Protein AF-A0A922SRG1-F1 (afdb_monomer)

Structure (mmCIF, N/CA/C/O backbone):
data_AF-A0A922SRG1-F1
#
_entry.id   AF-A0A922SRG1-F1
#
loop_
_atom_site.group_PDB
_atom_site.id
_atom_site.type_symbol
_atom_site.label_atom_id
_atom_site.label_alt_id
_atom_site.label_comp_id
_atom_site.label_asym_id
_atom_site.label_entity_id
_atom_site.label_seq_id
_atom_site.pdbx_PDB_ins_code
_atom_site.Cartn_x
_atom_site.Cartn_y
_atom_site.Cartn_z
_atom_site.occupancy
_atom_site.B_iso_or_equiv
_atom_site.auth_seq_id
_atom_site.auth_comp_id
_atom_site.auth_asym_id
_atom_site.auth_atom_id
_atom_site.pdbx_PDB_model_num
ATOM 1 N N . MET A 1 1 ? -6.147 17.499 -43.462 1.00 54.22 1 MET A N 1
ATOM 2 C CA . MET A 1 1 ? -6.251 16.773 -42.182 1.00 54.22 1 MET A CA 1
ATOM 3 C C . MET A 1 1 ? -7.402 15.808 -42.355 1.00 54.22 1 MET A C 1
ATOM 5 O O . MET A 1 1 ? -8.547 16.240 -42.294 1.00 54.22 1 MET A O 1
ATOM 9 N N . ASP A 1 2 ? -7.097 14.580 -42.765 1.00 81.44 2 ASP A N 1
ATOM 10 C CA . ASP A 1 2 ? -8.105 13.594 -43.148 1.00 81.44 2 ASP A CA 1
ATOM 11 C C . ASP A 1 2 ? -8.530 12.806 -41.903 1.00 81.44 2 ASP A C 1
ATOM 13 O O . ASP A 1 2 ? -7.719 12.141 -41.260 1.00 81.44 2 ASP A O 1
ATOM 17 N N . LEU A 1 3 ? -9.793 12.946 -41.511 1.00 80.31 3 LEU A N 1
ATOM 18 C CA . LEU A 1 3 ? -10.317 12.473 -40.225 1.00 80.31 3 LEU A CA 1
ATOM 19 C C . LEU A 1 3 ? -10.223 10.943 -40.102 1.00 80.31 3 LEU A C 1
ATOM 21 O O . LEU A 1 3 ? -10.028 10.409 -39.013 1.00 80.31 3 LEU A O 1
ATOM 25 N N . LEU A 1 4 ? -10.291 10.250 -41.241 1.00 81.94 4 LEU A N 1
ATOM 26 C CA . LEU A 1 4 ? -10.126 8.803 -41.332 1.00 81.94 4 LEU A CA 1
ATOM 27 C C . LEU A 1 4 ? -8.697 8.362 -40.995 1.00 81.94 4 LEU A C 1
ATOM 29 O O . LEU A 1 4 ? -8.527 7.395 -40.260 1.00 81.94 4 LEU A O 1
ATOM 33 N N . THR A 1 5 ? -7.681 9.106 -41.443 1.00 83.06 5 THR A N 1
ATOM 34 C CA . THR A 1 5 ? -6.273 8.774 -41.157 1.00 83.06 5 THR A CA 1
ATOM 35 C C . THR A 1 5 ? -5.918 8.941 -39.678 1.00 83.06 5 THR A C 1
ATOM 37 O O . THR A 1 5 ? -5.173 8.140 -39.119 1.00 83.06 5 THR A O 1
ATOM 40 N N . GLU A 1 6 ? -6.508 9.932 -39.006 1.00 82.81 6 GLU A N 1
ATOM 41 C CA . GLU A 1 6 ? -6.323 10.134 -37.565 1.00 82.81 6 GLU A CA 1
ATOM 42 C C . GLU A 1 6 ? -6.991 9.012 -36.753 1.00 82.81 6 GLU A C 1
ATOM 44 O O . GLU A 1 6 ? -6.390 8.494 -35.809 1.00 82.81 6 GLU A O 1
ATOM 49 N N . LEU A 1 7 ? -8.197 8.583 -37.147 1.00 81.19 7 LEU A N 1
ATOM 50 C CA . LEU A 1 7 ? -8.914 7.475 -36.504 1.00 81.19 7 LEU A CA 1
ATOM 51 C C . LEU A 1 7 ? -8.212 6.128 -36.701 1.00 81.19 7 LEU A C 1
ATOM 53 O O . LEU A 1 7 ? -8.107 5.358 -35.749 1.00 81.19 7 LEU A O 1
ATOM 57 N N . GLU A 1 8 ? -7.688 5.863 -37.896 1.00 83.56 8 GLU A N 1
ATOM 58 C CA . GLU A 1 8 ? -6.900 4.661 -38.178 1.00 83.56 8 GLU A CA 1
ATOM 59 C C . GLU A 1 8 ? -5.602 4.648 -37.354 1.00 83.56 8 GLU A C 1
ATOM 61 O O . GLU A 1 8 ? -5.260 3.632 -36.749 1.00 83.56 8 GLU A O 1
ATOM 66 N N . SER A 1 9 ? -4.946 5.806 -37.196 1.00 77.94 9 SER A N 1
ATOM 67 C CA . SER A 1 9 ? -3.767 5.932 -36.329 1.00 77.94 9 SER A CA 1
ATOM 68 C C . SER A 1 9 ? -4.079 5.678 -34.845 1.00 77.94 9 SER A C 1
ATOM 70 O O . SER A 1 9 ? -3.255 5.114 -34.120 1.00 77.94 9 SER A O 1
ATOM 72 N N . LEU A 1 10 ? -5.271 6.074 -34.379 1.00 75.56 10 LEU A N 1
ATOM 73 C CA . LEU A 1 10 ? -5.744 5.837 -33.013 1.00 75.56 10 LEU A CA 1
ATOM 74 C C . LEU A 1 10 ? -6.116 4.368 -32.791 1.00 75.56 10 LEU A C 1
ATOM 76 O O . LEU A 1 10 ? -5.729 3.798 -31.772 1.00 75.56 10 LEU A O 1
ATOM 80 N N . ALA A 1 11 ? -6.798 3.741 -33.751 1.00 75.56 11 ALA A N 1
ATOM 81 C CA . ALA A 1 11 ? -7.133 2.320 -33.704 1.00 75.56 11 ALA A CA 1
ATOM 82 C C . ALA A 1 11 ? -5.867 1.448 -33.676 1.00 75.56 11 ALA A C 1
ATOM 84 O O . ALA A 1 11 ? -5.749 0.564 -32.831 1.00 75.56 11 ALA A O 1
ATOM 85 N N . GLN A 1 12 ? -4.869 1.771 -34.503 1.00 70.56 12 GLN A N 1
ATOM 86 C CA . GLN A 1 12 ? -3.592 1.056 -34.543 1.00 70.56 12 GLN A CA 1
ATOM 87 C C . GLN A 1 12 ? -2.762 1.249 -33.259 1.00 70.56 12 GLN A C 1
ATOM 89 O O . GLN A 1 12 ? -2.087 0.327 -32.793 1.00 70.56 12 GLN A O 1
ATOM 94 N N . LYS A 1 13 ? -2.835 2.432 -32.630 1.00 63.59 13 LYS A N 1
ATOM 95 C CA . LYS A 1 13 ? -2.271 2.665 -31.287 1.00 63.59 13 LYS A CA 1
ATOM 96 C C . LYS A 1 13 ? -2.997 1.852 -30.212 1.00 63.59 13 LYS A C 1
ATOM 98 O O . LYS A 1 13 ? -2.338 1.307 -29.334 1.00 63.59 13 LYS A O 1
ATOM 103 N N . CYS A 1 14 ? -4.319 1.709 -30.291 1.00 57.06 14 CYS A N 1
ATOM 104 C CA . CYS A 1 14 ? -5.073 0.857 -29.371 1.00 57.06 14 CYS A CA 1
ATOM 105 C C . CYS A 1 14 ? -4.747 -0.636 -29.555 1.00 57.06 14 CYS A C 1
ATOM 107 O O . CYS A 1 14 ? -4.537 -1.338 -28.565 1.00 57.06 14 CYS A O 1
ATOM 109 N N . GLU A 1 15 ? -4.620 -1.118 -30.792 1.00 54.12 15 GLU A N 1
ATOM 110 C CA . GLU A 1 15 ? -4.241 -2.510 -31.071 1.00 54.12 15 GLU A CA 1
ATOM 111 C C . GLU A 1 15 ? -2.803 -2.823 -30.632 1.00 54.12 15 GLU A C 1
ATOM 113 O O . GLU A 1 15 ? -2.542 -3.876 -30.054 1.00 54.12 15 GLU A O 1
ATOM 118 N N . THR A 1 16 ? -1.861 -1.892 -30.783 1.00 50.53 16 THR A N 1
ATOM 119 C CA . THR A 1 16 ? -0.493 -2.084 -30.266 1.00 50.53 16 THR A CA 1
ATOM 120 C C . THR A 1 16 ? -0.427 -2.040 -28.736 1.00 50.53 16 THR A C 1
ATOM 122 O O . THR A 1 16 ? 0.339 -2.798 -28.141 1.00 50.53 16 THR A O 1
ATOM 125 N N . THR A 1 17 ? -1.288 -1.263 -28.068 1.00 50.41 17 THR A N 1
ATOM 126 C CA . THR A 1 17 ? -1.452 -1.356 -26.602 1.00 50.41 17 THR A CA 1
ATOM 127 C C . THR A 1 17 ? -2.154 -2.637 -26.144 1.00 50.41 17 THR A C 1
ATOM 129 O O . THR A 1 17 ? -2.081 -2.979 -24.967 1.00 50.41 17 THR A O 1
ATOM 132 N N . SER A 1 18 ? -2.794 -3.373 -27.061 1.00 44.69 18 SER A N 1
ATOM 133 C CA . SER A 1 18 ? -3.428 -4.669 -26.787 1.00 44.69 18 SER A CA 1
ATOM 134 C C . SER A 1 18 ? -2.475 -5.866 -26.892 1.00 44.69 18 SER A C 1
ATOM 136 O O . SER A 1 18 ? -2.894 -7.007 -26.703 1.00 44.69 18 SER A O 1
ATOM 138 N N . SER A 1 19 ? -1.165 -5.624 -27.044 1.00 47.22 19 SER A N 1
ATOM 139 C CA . SER A 1 19 ? -0.112 -6.585 -26.680 1.00 47.22 19 SER A CA 1
ATOM 140 C C . SER A 1 19 ? -0.014 -6.732 -25.146 1.00 47.22 19 SER A C 1
ATOM 142 O O . SER A 1 19 ? 1.046 -6.573 -24.543 1.00 47.22 19 SER A O 1
ATOM 144 N N . SER A 1 20 ? -1.136 -7.034 -24.494 1.00 52.03 20 SER A N 1
ATOM 145 C CA . SER A 1 20 ? -1.271 -7.292 -23.057 1.00 52.03 20 SER A CA 1
ATOM 146 C C . SER A 1 20 ? -0.789 -8.706 -22.698 1.00 52.03 20 SER A C 1
ATOM 148 O O . SER A 1 20 ? -1.434 -9.421 -21.935 1.00 52.03 20 SER A O 1
ATOM 150 N N . GLY A 1 21 ? 0.329 -9.141 -23.276 1.00 60.22 21 GLY A N 1
ATOM 151 C CA . GLY A 1 21 ? 1.074 -10.284 -22.768 1.00 60.22 21 GLY A CA 1
ATOM 152 C C . GLY A 1 21 ? 2.054 -9.772 -21.726 1.00 60.22 21 GLY A C 1
ATOM 153 O O . GLY A 1 21 ? 2.827 -8.854 -22.006 1.00 60.22 21 GLY A O 1
ATOM 154 N N . VAL A 1 22 ? 2.021 -10.324 -20.516 1.00 72.38 22 VAL A N 1
ATOM 155 C CA . VAL A 1 22 ? 3.115 -10.109 -19.569 1.00 72.38 22 VAL A CA 1
ATOM 156 C C . VAL A 1 22 ? 4.385 -10.647 -20.232 1.00 72.38 22 VAL A C 1
ATOM 158 O O . VAL A 1 22 ? 4.432 -11.811 -20.631 1.00 72.38 22 VAL A O 1
ATOM 161 N N . SER A 1 23 ? 5.390 -9.791 -20.432 1.00 81.12 23 SER A N 1
ATOM 162 C CA . SER A 1 23 ? 6.636 -10.221 -21.067 1.00 81.12 23 SER A CA 1
ATOM 163 C C . SER A 1 23 ? 7.317 -11.256 -20.168 1.00 81.12 23 SER A C 1
ATOM 165 O O . SER A 1 23 ? 7.373 -11.048 -18.955 1.00 81.12 23 SER A O 1
ATOM 167 N N . PRO A 1 24 ? 7.884 -12.348 -20.713 1.00 80.19 24 PRO A N 1
ATOM 168 C CA . PRO A 1 24 ? 8.601 -13.326 -19.896 1.00 80.19 24 PRO A CA 1
ATOM 169 C C . PRO A 1 24 ? 9.780 -12.692 -19.14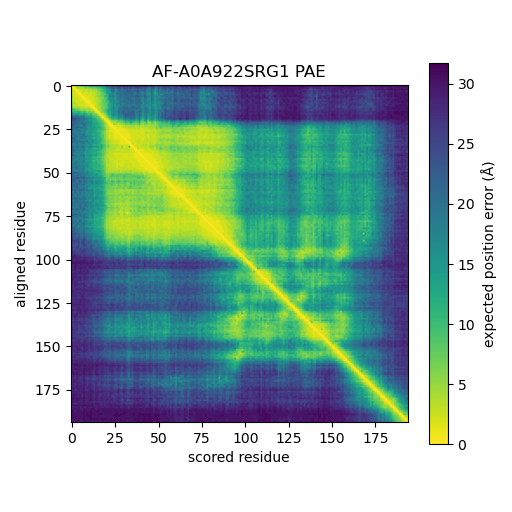4 1.00 80.19 24 PRO A C 1
ATOM 171 O O . PRO A 1 24 ? 10.124 -13.152 -18.059 1.00 80.19 24 PRO A O 1
ATOM 174 N N . LEU A 1 25 ? 10.356 -11.608 -19.680 1.00 83.19 25 LEU A N 1
ATOM 175 C CA . LEU A 1 25 ? 11.385 -10.824 -18.998 1.00 83.19 25 LEU A CA 1
ATOM 176 C C . LEU A 1 25 ? 10.825 -10.136 -17.746 1.00 83.19 25 LEU A C 1
ATOM 178 O O . LEU A 1 25 ? 11.411 -10.279 -16.675 1.00 83.19 25 LEU A O 1
ATOM 182 N N . ASP A 1 26 ? 9.656 -9.493 -17.847 1.00 84.00 26 ASP A N 1
ATOM 183 C CA . ASP A 1 26 ? 8.980 -8.850 -16.711 1.00 84.00 26 ASP A CA 1
ATOM 184 C C . ASP A 1 26 ? 8.686 -9.876 -15.607 1.00 84.00 26 ASP A C 1
ATOM 186 O O . ASP A 1 26 ? 8.933 -9.606 -14.432 1.00 84.00 26 ASP A O 1
ATOM 190 N N . ILE A 1 27 ? 8.227 -11.079 -15.984 1.00 85.88 27 ILE A N 1
ATOM 191 C CA . ILE A 1 27 ? 7.985 -12.183 -15.043 1.00 85.88 27 ILE A CA 1
ATOM 192 C C . ILE A 1 27 ? 9.280 -12.517 -14.305 1.00 85.88 27 ILE A C 1
ATOM 194 O O . ILE A 1 27 ? 9.290 -12.504 -13.077 1.00 85.88 27 ILE A O 1
ATOM 198 N N . THR A 1 28 ? 10.382 -12.758 -15.023 1.00 87.56 28 THR A N 1
ATOM 199 C CA . THR A 1 28 ? 11.660 -13.110 -14.383 1.00 87.56 28 THR A CA 1
ATOM 200 C C . THR A 1 28 ? 12.183 -12.012 -13.460 1.00 87.56 28 THR A C 1
ATOM 202 O O . THR A 1 28 ? 12.630 -12.320 -12.355 1.00 87.56 28 THR A O 1
ATOM 205 N N . SER A 1 29 ? 12.057 -10.741 -13.850 1.00 87.69 29 SER A N 1
ATOM 206 C CA . SER A 1 29 ? 12.432 -9.602 -13.007 1.00 87.69 29 SER A CA 1
ATOM 207 C C . SER A 1 29 ? 11.573 -9.537 -11.742 1.00 87.69 29 SER A C 1
ATOM 209 O O . SER A 1 29 ? 12.078 -9.344 -10.642 1.00 87.69 29 SER A O 1
ATOM 211 N N . TRP A 1 30 ? 10.261 -9.753 -11.844 1.00 90.19 30 TRP A N 1
ATOM 212 C CA . TRP A 1 30 ? 9.379 -9.724 -10.674 1.00 90.19 30 TRP A CA 1
ATOM 213 C C . TRP A 1 30 ? 9.572 -10.933 -9.754 1.00 90.19 30 TRP A C 1
ATOM 215 O O . TRP A 1 30 ? 9.409 -10.806 -8.538 1.00 90.19 30 TRP A O 1
ATOM 225 N N . GLN A 1 31 ? 9.962 -12.087 -10.299 1.00 90.81 31 GLN A N 1
ATOM 226 C CA . GLN A 1 31 ? 10.338 -13.252 -9.501 1.00 90.81 31 GLN A CA 1
ATOM 227 C C . GLN A 1 31 ? 11.565 -12.964 -8.632 1.00 90.81 31 GLN A C 1
ATOM 229 O O . GLN A 1 31 ? 11.534 -13.277 -7.444 1.00 90.81 31 GLN A O 1
ATOM 234 N N . THR A 1 32 ? 12.612 -12.345 -9.192 1.00 88.81 32 THR A N 1
ATOM 235 C CA . THR A 1 32 ? 13.843 -12.029 -8.448 1.00 88.81 32 THR A CA 1
ATOM 236 C C . THR A 1 32 ? 13.659 -10.874 -7.465 1.00 88.81 32 THR A C 1
ATOM 238 O O . THR A 1 32 ? 14.223 -10.911 -6.377 1.00 88.81 32 THR A O 1
ATOM 241 N N . LEU A 1 33 ? 12.854 -9.864 -7.809 1.00 88.38 33 LEU A N 1
ATOM 242 C CA . LEU A 1 33 ? 12.657 -8.673 -6.972 1.00 88.38 33 LEU A CA 1
ATOM 243 C C . LEU A 1 33 ? 11.701 -8.889 -5.791 1.00 88.38 33 LEU A C 1
ATOM 245 O O . LEU A 1 33 ? 11.824 -8.220 -4.762 1.00 88.38 33 LEU A O 1
ATOM 249 N N . PHE A 1 34 ? 10.695 -9.756 -5.944 1.00 88.25 34 PHE A N 1
ATOM 250 C CA . PHE A 1 34 ? 9.611 -9.903 -4.964 1.00 88.25 34 PHE A CA 1
ATOM 251 C C . PHE A 1 34 ? 9.463 -11.311 -4.387 1.00 88.25 34 PHE A C 1
ATOM 253 O O . PHE A 1 34 ? 8.524 -11.525 -3.608 1.00 88.25 34 PHE A O 1
ATOM 260 N N . ASP A 1 35 ? 10.367 -12.226 -4.746 1.00 88.31 35 ASP A N 1
ATOM 261 C CA . ASP A 1 35 ? 10.345 -13.648 -4.385 1.00 88.31 35 ASP A CA 1
ATOM 262 C C . ASP A 1 35 ? 9.028 -14.328 -4.795 1.00 88.31 35 ASP A C 1
ATOM 264 O O . ASP A 1 35 ? 8.396 -15.070 -4.035 1.00 88.31 35 ASP A O 1
ATOM 268 N N . PHE A 1 36 ? 8.556 -14.018 -6.004 1.00 89.06 36 PHE A N 1
ATOM 269 C CA . PHE A 1 36 ? 7.328 -14.584 -6.554 1.00 89.06 36 PHE A CA 1
ATOM 270 C C . PHE A 1 36 ? 7.588 -15.854 -7.365 1.00 89.06 36 PHE A C 1
ATOM 272 O O . PHE A 1 36 ? 8.646 -16.053 -7.957 1.00 89.06 36 PHE A O 1
ATOM 279 N N . ASN A 1 37 ? 6.573 -16.718 -7.429 1.00 91.06 37 ASN A N 1
ATOM 280 C CA . ASN A 1 37 ? 6.529 -17.779 -8.431 1.00 91.06 37 ASN A CA 1
ATOM 281 C C . ASN A 1 37 ? 6.061 -17.198 -9.778 1.00 91.06 37 ASN A C 1
ATOM 283 O O . ASN A 1 37 ? 5.376 -16.179 -9.781 1.00 91.06 37 ASN A O 1
ATOM 287 N N . ALA A 1 38 ? 6.367 -17.847 -10.903 1.00 86.88 38 ALA A N 1
ATOM 288 C CA . ALA A 1 38 ? 6.085 -17.314 -12.242 1.00 86.88 38 ALA A CA 1
ATOM 289 C C . ALA A 1 38 ? 4.598 -16.968 -12.433 1.00 86.88 38 ALA A C 1
ATOM 291 O O . ALA A 1 38 ? 4.265 -15.851 -12.812 1.00 86.88 38 ALA A O 1
ATOM 292 N N . SER A 1 39 ? 3.707 -17.889 -12.049 1.00 87.06 39 SER A N 1
ATOM 293 C CA . SER A 1 39 ? 2.253 -17.677 -12.106 1.00 87.06 39 SER A CA 1
ATOM 294 C C . SER A 1 39 ? 1.781 -16.529 -11.206 1.00 87.06 39 SER A C 1
ATOM 296 O O . SER A 1 39 ? 0.891 -15.782 -11.593 1.00 87.06 39 SER A O 1
ATOM 298 N N . LYS A 1 40 ? 2.400 -16.346 -10.033 1.00 89.00 40 LYS A N 1
ATOM 299 C CA . LYS A 1 40 ? 2.052 -15.254 -9.114 1.00 89.00 40 LYS A CA 1
ATOM 300 C C . LYS A 1 40 ? 2.563 -13.902 -9.613 1.00 89.00 40 LYS A C 1
ATOM 302 O O . LYS A 1 40 ? 1.908 -12.889 -9.414 1.00 89.00 40 LYS A O 1
ATOM 307 N N . ALA A 1 41 ? 3.743 -13.882 -10.230 1.00 88.12 41 ALA A N 1
ATOM 308 C CA . ALA A 1 41 ? 4.292 -12.679 -10.839 1.00 88.12 41 ALA A CA 1
ATOM 309 C C . ALA A 1 41 ? 3.416 -12.220 -12.010 1.00 88.12 41 ALA A C 1
ATOM 311 O O . ALA A 1 41 ? 3.101 -11.041 -12.091 1.00 88.12 41 ALA A O 1
ATOM 312 N N . GLU A 1 42 ? 2.971 -13.145 -12.862 1.00 89.12 42 GLU A N 1
ATOM 313 C CA . GLU A 1 42 ? 2.036 -12.839 -13.946 1.00 89.12 42 GLU A CA 1
ATOM 314 C C . GLU A 1 42 ? 0.724 -12.248 -13.411 1.00 89.12 42 GLU A C 1
ATOM 316 O O . GLU A 1 42 ? 0.348 -11.154 -13.826 1.00 89.12 42 GLU A O 1
ATOM 321 N N . GLU A 1 43 ? 0.091 -12.907 -12.435 1.00 89.56 43 GLU A N 1
ATOM 322 C CA . GLU A 1 43 ? -1.139 -12.429 -11.789 1.00 89.56 43 GLU A CA 1
ATOM 323 C C . GLU A 1 43 ? -0.965 -11.011 -11.221 1.00 89.56 43 GLU A C 1
ATOM 325 O O . GLU A 1 43 ? -1.693 -10.095 -11.599 1.00 89.56 43 GLU A O 1
ATOM 330 N N . GLU A 1 44 ? 0.066 -10.782 -10.404 1.00 89.12 44 GLU A N 1
ATOM 331 C CA . GLU A 1 44 ? 0.320 -9.475 -9.787 1.00 89.12 44 GLU A CA 1
ATOM 332 C C . GLU A 1 44 ? 0.649 -8.382 -10.816 1.00 89.12 44 GLU A C 1
ATOM 334 O O . GLU A 1 44 ? 0.257 -7.229 -10.623 1.00 89.12 44 GLU A O 1
ATOM 339 N N . ILE A 1 45 ? 1.333 -8.712 -11.920 1.00 88.56 45 ILE A N 1
ATOM 340 C CA . ILE A 1 45 ? 1.566 -7.761 -13.017 1.00 88.56 45 ILE A CA 1
ATOM 341 C C . ILE A 1 45 ? 0.240 -7.420 -13.696 1.00 88.56 45 ILE A C 1
ATOM 343 O O . ILE A 1 45 ? -0.047 -6.242 -13.920 1.00 88.56 45 ILE A O 1
ATOM 347 N N . THR A 1 46 ? -0.586 -8.422 -14.007 1.00 88.31 46 THR A N 1
ATOM 348 C CA . THR A 1 46 ? -1.890 -8.182 -14.637 1.00 88.31 46 THR A CA 1
ATOM 349 C C . THR A 1 46 ? -2.803 -7.338 -13.751 1.00 88.31 46 THR A C 1
ATOM 351 O O . THR A 1 46 ? -3.343 -6.333 -14.219 1.00 88.31 46 THR A O 1
ATOM 354 N N . ASP A 1 47 ? -2.871 -7.642 -12.456 1.00 88.06 47 ASP A N 1
ATOM 355 C CA . ASP A 1 47 ? -3.632 -6.882 -11.466 1.00 88.06 47 ASP A CA 1
ATOM 356 C C . ASP A 1 47 ? -3.104 -5.454 -11.314 1.00 88.06 47 ASP A C 1
ATOM 358 O O . ASP A 1 47 ? -3.870 -4.486 -11.252 1.00 88.06 47 ASP A O 1
ATOM 362 N N . HIS A 1 48 ? -1.780 -5.284 -11.287 1.00 85.75 48 HIS A N 1
ATOM 363 C CA . HIS A 1 48 ? -1.156 -3.968 -11.204 1.00 85.75 48 HIS A CA 1
ATOM 364 C C . HIS A 1 48 ? -1.449 -3.110 -12.441 1.00 85.75 48 HIS A C 1
ATOM 366 O O . HIS A 1 48 ? -1.717 -1.907 -12.323 1.00 85.75 48 HIS A O 1
ATOM 372 N N . ARG A 1 49 ? -1.440 -3.718 -13.631 1.00 87.06 49 ARG A N 1
ATOM 373 C CA . ARG A 1 49 ? -1.771 -3.042 -14.890 1.00 87.06 49 ARG A CA 1
ATOM 374 C C . ARG A 1 49 ? -3.257 -2.703 -14.983 1.00 87.06 49 ARG A C 1
ATOM 376 O O . ARG A 1 49 ? -3.572 -1.616 -15.468 1.00 87.06 49 ARG A O 1
ATOM 383 N N . ALA A 1 50 ? -4.131 -3.568 -14.466 1.00 86.19 50 ALA A N 1
ATOM 384 C CA . ALA A 1 50 ? -5.577 -3.355 -14.396 1.00 86.19 50 ALA A CA 1
ATOM 385 C C . ALA A 1 50 ? -5.990 -2.293 -13.357 1.00 86.19 50 ALA A C 1
ATOM 387 O O . ALA A 1 50 ? -7.057 -1.687 -13.470 1.00 86.19 50 ALA A O 1
ATOM 388 N N . ASN A 1 51 ? -5.153 -2.027 -12.350 1.00 83.00 51 ASN A N 1
ATOM 389 C CA . ASN A 1 51 ? -5.462 -1.058 -11.305 1.00 83.00 51 ASN A CA 1
ATOM 390 C C . ASN A 1 51 ? -5.337 0.399 -11.794 1.00 83.00 51 ASN A C 1
ATOM 392 O O . ASN A 1 51 ? -4.242 0.961 -11.894 1.00 83.00 51 ASN A O 1
ATOM 396 N N . LEU A 1 52 ? -6.486 1.043 -12.011 1.00 78.56 52 LEU A N 1
ATOM 397 C CA . LEU A 1 52 ? -6.586 2.453 -12.411 1.00 78.56 52 LEU A CA 1
ATOM 398 C C . LEU A 1 52 ? -6.188 3.439 -11.301 1.00 78.56 52 LEU A C 1
ATOM 400 O O . LEU A 1 52 ? -5.791 4.562 -11.593 1.00 78.56 52 LEU A O 1
ATOM 404 N N . ASN A 1 53 ? -6.241 3.014 -10.036 1.00 78.50 53 ASN A N 1
ATOM 405 C CA . ASN A 1 53 ? -5.884 3.829 -8.871 1.00 78.50 53 ASN A CA 1
ATOM 406 C C . ASN A 1 53 ? -4.422 3.624 -8.437 1.00 78.50 53 ASN A C 1
ATOM 408 O O . ASN A 1 53 ? -4.066 3.879 -7.282 1.00 78.50 53 ASN A O 1
ATOM 412 N N . ARG A 1 54 ? -3.565 3.112 -9.328 1.00 80.31 54 ARG A N 1
ATOM 413 C CA . ARG A 1 54 ? -2.141 2.919 -9.032 1.00 80.31 54 ARG A CA 1
ATOM 414 C C . ARG A 1 54 ? -1.429 4.252 -8.804 1.00 80.31 54 ARG A C 1
ATOM 416 O O . ARG A 1 54 ? -1.794 5.282 -9.367 1.00 80.31 54 ARG A O 1
ATOM 423 N N . ILE A 1 55 ? -0.369 4.213 -7.999 1.00 80.56 55 ILE A N 1
ATOM 424 C CA . ILE A 1 55 ? 0.461 5.390 -7.728 1.00 80.56 55 ILE A CA 1
ATOM 425 C C . ILE A 1 55 ? 1.095 5.858 -9.045 1.00 80.56 55 ILE A C 1
ATOM 427 O O . ILE A 1 55 ? 1.871 5.135 -9.666 1.00 80.56 55 ILE A O 1
ATOM 431 N N . ALA A 1 56 ? 0.773 7.076 -9.476 1.00 81.62 56 ALA A N 1
ATOM 432 C CA . ALA A 1 56 ? 1.384 7.679 -10.651 1.00 81.62 56 ALA A CA 1
ATOM 433 C C . ALA A 1 56 ? 2.676 8.402 -10.250 1.00 81.62 56 ALA A C 1
ATOM 435 O O . ALA A 1 56 ? 2.654 9.363 -9.484 1.00 81.62 56 ALA A O 1
ATOM 436 N N . ILE A 1 57 ? 3.806 7.942 -10.783 1.00 83.81 57 ILE A N 1
ATOM 437 C CA . ILE A 1 57 ? 5.105 8.596 -10.604 1.00 83.81 57 ILE A CA 1
ATOM 438 C C . ILE A 1 57 ? 5.336 9.568 -11.760 1.00 83.81 57 ILE A C 1
ATOM 440 O O . ILE A 1 57 ? 5.270 9.160 -12.924 1.00 83.81 57 ILE A O 1
ATOM 444 N N . SER A 1 58 ? 5.624 10.837 -11.452 1.00 85.81 58 SER A N 1
ATOM 445 C CA . SER A 1 58 ? 6.007 11.832 -12.459 1.00 85.81 58 SER A CA 1
ATOM 446 C C . SER A 1 58 ? 7.339 11.459 -13.122 1.00 85.81 58 SER A C 1
ATOM 448 O O . SER A 1 58 ? 8.176 10.778 -12.529 1.00 85.81 58 SER A O 1
ATOM 450 N N . ALA A 1 59 ? 7.543 11.891 -14.370 1.00 85.25 59 ALA A N 1
ATOM 451 C CA . ALA A 1 59 ? 8.789 11.621 -15.092 1.00 85.25 59 ALA A CA 1
ATOM 452 C C . ALA A 1 59 ? 10.008 12.241 -14.385 1.00 85.25 59 ALA A C 1
ATOM 454 O O . ALA A 1 59 ? 11.054 11.608 -14.300 1.00 85.25 59 ALA A O 1
ATOM 455 N N . GLU A 1 60 ? 9.836 13.438 -13.818 1.00 83.31 60 GLU A N 1
ATOM 456 C CA . GLU A 1 60 ? 10.856 14.121 -13.016 1.00 83.31 60 GLU A CA 1
ATOM 457 C C . GLU A 1 60 ? 11.251 13.298 -11.790 1.00 83.31 60 GLU A C 1
ATOM 459 O O . GLU A 1 60 ? 12.435 13.113 -11.522 1.00 83.31 60 GLU A O 1
ATOM 464 N N . HIS A 1 61 ? 10.267 12.744 -11.075 1.00 83.00 61 HIS A N 1
ATOM 465 C CA . HIS A 1 61 ? 10.553 11.913 -9.917 1.00 83.00 61 HIS A CA 1
ATOM 466 C C . HIS A 1 61 ? 11.260 10.613 -10.323 1.00 83.00 61 HIS A C 1
ATOM 468 O O . HIS A 1 61 ? 12.258 10.252 -9.704 1.00 83.00 61 HIS A O 1
ATOM 474 N N . TRP A 1 62 ? 10.823 9.952 -11.401 1.00 87.81 62 TRP A N 1
ATOM 475 C CA . TRP A 1 62 ? 11.520 8.764 -11.901 1.00 87.81 62 TRP A CA 1
ATOM 476 C C . TRP A 1 62 ? 12.983 9.063 -12.235 1.00 87.81 62 TRP A C 1
ATOM 478 O O . TRP A 1 62 ? 13.851 8.342 -11.764 1.00 87.81 62 TRP A O 1
ATOM 488 N N . ALA A 1 63 ? 13.272 10.164 -12.933 1.00 86.94 63 ALA A N 1
ATOM 489 C CA . ALA A 1 63 ? 14.642 10.545 -13.283 1.00 86.94 63 ALA A CA 1
ATOM 490 C C . ALA A 1 63 ? 15.562 10.698 -12.056 1.00 86.94 63 ALA A C 1
ATOM 492 O O . ALA A 1 63 ? 16.748 10.392 -12.140 1.00 86.94 63 ALA A O 1
ATOM 493 N N . THR A 1 64 ? 15.024 11.130 -10.907 1.00 85.81 64 THR A N 1
ATOM 494 C CA . THR A 1 64 ? 15.813 11.254 -9.667 1.00 85.81 64 THR A CA 1
ATOM 495 C C . THR A 1 64 ? 16.171 9.915 -9.030 1.00 85.81 64 THR A C 1
ATOM 497 O O . THR A 1 64 ? 17.261 9.785 -8.484 1.00 85.81 64 THR A O 1
ATOM 500 N N . VAL A 1 65 ? 15.281 8.921 -9.100 1.00 85.00 65 VAL A N 1
ATOM 501 C CA . VAL A 1 65 ? 15.481 7.611 -8.455 1.00 85.00 65 VAL A CA 1
ATOM 502 C C . VAL A 1 65 ? 15.974 6.539 -9.425 1.00 85.00 65 VAL A C 1
AT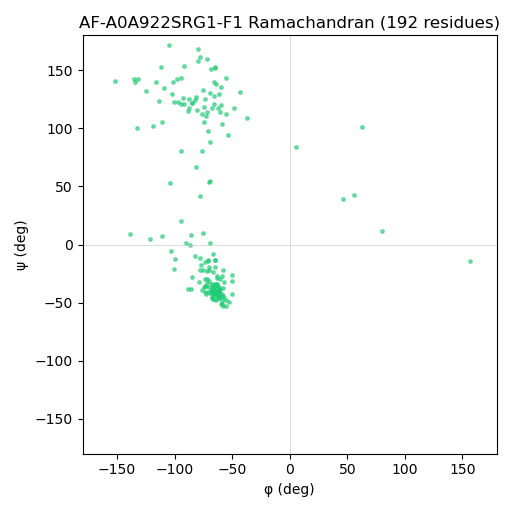OM 504 O O . VAL A 1 65 ? 16.418 5.486 -8.985 1.00 85.00 65 VAL A O 1
ATOM 507 N N . GLN A 1 66 ? 15.929 6.800 -10.734 1.00 86.25 66 GLN A N 1
ATOM 508 C CA . GLN A 1 66 ? 16.204 5.826 -11.790 1.00 86.25 66 GLN A CA 1
ATOM 509 C C . GLN A 1 66 ? 17.553 5.132 -11.601 1.00 86.25 66 GLN A C 1
ATOM 511 O O . GLN A 1 66 ? 17.598 3.912 -11.602 1.00 86.25 66 GLN A O 1
ATOM 516 N N . ILE A 1 67 ? 18.631 5.886 -11.375 1.00 85.38 67 ILE A N 1
ATOM 517 C CA . ILE A 1 67 ? 19.986 5.323 -11.265 1.00 85.38 67 ILE A CA 1
ATOM 518 C C . ILE A 1 67 ? 20.087 4.348 -10.081 1.00 85.38 67 ILE A C 1
ATOM 520 O O . ILE A 1 67 ? 20.649 3.263 -10.209 1.00 85.38 67 ILE A O 1
ATOM 524 N N . GLU A 1 68 ? 19.527 4.722 -8.930 1.00 84.62 68 GLU A N 1
ATOM 525 C CA . GLU A 1 68 ? 19.559 3.895 -7.721 1.00 84.62 68 GLU A CA 1
ATOM 526 C C . GLU A 1 68 ? 18.660 2.663 -7.856 1.00 84.62 68 GLU A C 1
ATOM 528 O O . GLU A 1 68 ? 19.030 1.568 -7.440 1.00 84.62 68 GLU A O 1
ATOM 533 N N . GLN A 1 69 ? 17.478 2.833 -8.450 1.00 85.88 69 GLN A N 1
ATOM 534 C CA . GLN A 1 69 ? 16.499 1.761 -8.593 1.00 85.88 69 GLN A CA 1
ATOM 535 C C . GLN A 1 69 ? 16.892 0.772 -9.700 1.00 85.88 69 GLN A C 1
ATOM 537 O O . GLN A 1 69 ? 16.793 -0.433 -9.486 1.00 85.88 69 GLN A O 1
ATOM 542 N N . GLU A 1 70 ? 17.439 1.228 -10.827 1.00 86.06 70 GLU A N 1
ATOM 543 C CA . GLU A 1 70 ? 17.964 0.348 -11.882 1.00 86.06 70 GLU A CA 1
ATOM 544 C C . GLU A 1 70 ? 19.172 -0.462 -11.398 1.00 86.06 70 GLU A C 1
ATOM 546 O O . GLU A 1 70 ? 19.301 -1.635 -11.744 1.00 86.06 70 GLU A O 1
ATOM 551 N N . ALA A 1 71 ? 20.017 0.104 -10.525 1.00 83.75 71 ALA A N 1
ATOM 552 C CA . ALA A 1 71 ? 21.095 -0.647 -9.878 1.00 83.75 71 ALA A CA 1
ATOM 553 C C . ALA A 1 71 ? 20.573 -1.786 -8.978 1.00 83.75 71 ALA A C 1
ATOM 555 O O . ALA A 1 71 ? 21.254 -2.795 -8.797 1.00 83.75 71 ALA A O 1
ATOM 556 N N . LEU A 1 72 ? 19.356 -1.644 -8.444 1.00 82.81 72 LEU A N 1
ATOM 557 C CA . LEU A 1 72 ? 18.637 -2.682 -7.701 1.00 82.81 72 LEU A CA 1
ATOM 558 C C . LEU A 1 72 ? 17.826 -3.620 -8.617 1.00 82.81 72 LEU A C 1
ATOM 560 O O . LEU A 1 72 ? 17.184 -4.543 -8.121 1.00 82.81 72 LEU A O 1
ATOM 564 N N . GLY A 1 73 ? 17.852 -3.402 -9.936 1.00 85.00 73 GLY A N 1
ATOM 565 C CA . GLY A 1 73 ? 17.096 -4.169 -10.927 1.00 85.00 73 GLY A CA 1
ATOM 566 C C . GLY A 1 73 ? 15.629 -3.754 -11.061 1.00 85.00 73 GLY A C 1
ATOM 567 O O . GLY A 1 73 ? 14.851 -4.479 -11.673 1.00 85.00 73 GLY A O 1
ATOM 568 N N . HIS A 1 74 ? 15.230 -2.618 -10.482 1.00 85.81 74 HIS A N 1
ATOM 569 C CA . HIS A 1 74 ? 13.861 -2.124 -10.551 1.00 85.81 74 HIS A CA 1
ATOM 570 C C . HIS A 1 74 ? 13.597 -1.323 -11.830 1.00 85.81 74 HIS A C 1
ATOM 572 O O . HIS A 1 74 ? 14.156 -0.248 -12.035 1.00 85.81 74 HIS A O 1
ATOM 578 N N . ASP A 1 75 ? 12.615 -1.772 -12.609 1.00 86.81 75 ASP A N 1
ATOM 579 C CA . ASP A 1 75 ? 11.967 -0.955 -13.636 1.00 86.81 75 ASP A CA 1
ATOM 580 C C . ASP A 1 75 ? 10.955 0.016 -13.021 1.00 86.81 75 ASP A C 1
ATOM 582 O O . ASP A 1 75 ? 10.430 -0.224 -11.925 1.00 86.81 75 ASP A O 1
ATOM 586 N N . ARG A 1 76 ? 10.575 1.058 -13.773 1.00 84.94 76 ARG A N 1
ATOM 587 C CA . ARG A 1 76 ? 9.564 2.043 -13.348 1.00 84.94 76 ARG A CA 1
ATOM 588 C C . ARG A 1 76 ? 8.276 1.386 -12.854 1.00 84.94 76 ARG A C 1
ATOM 590 O O . ARG A 1 76 ? 7.722 1.811 -11.843 1.00 84.94 76 ARG A O 1
ATOM 597 N N . GLU A 1 77 ? 7.798 0.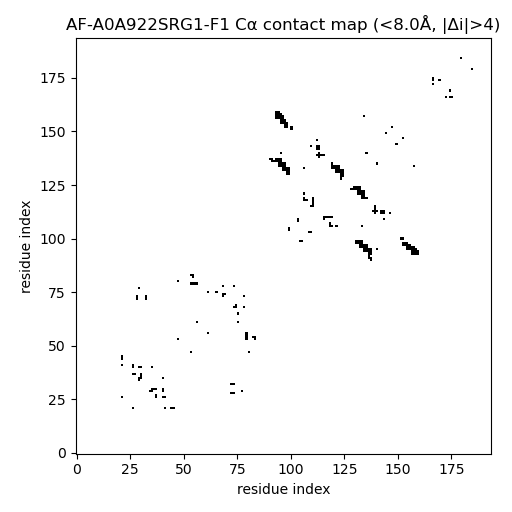352 -13.545 1.00 86.38 77 GLU A N 1
ATOM 598 C CA . GLU A 1 77 ? 6.582 -0.369 -13.157 1.00 86.38 77 GLU A CA 1
ATOM 599 C C . GLU A 1 77 ? 6.769 -1.147 -11.845 1.00 86.38 77 GLU A C 1
ATOM 601 O O . GLU A 1 77 ? 5.939 -1.043 -10.940 1.00 86.38 77 GLU A O 1
ATOM 606 N N . SER A 1 78 ? 7.887 -1.865 -11.707 1.00 87.38 78 SER A N 1
ATOM 607 C CA . SER A 1 78 ? 8.203 -2.631 -10.496 1.00 87.38 78 SER A CA 1
ATOM 608 C C . SER A 1 78 ? 8.383 -1.721 -9.272 1.00 87.38 78 SER A C 1
ATOM 610 O O . SER A 1 78 ? 7.948 -2.061 -8.171 1.00 87.38 78 SER A O 1
ATOM 612 N N . TYR A 1 79 ? 8.945 -0.525 -9.465 1.00 87.50 79 TYR A N 1
ATOM 613 C CA . TYR A 1 79 ? 9.115 0.471 -8.414 1.00 87.50 79 TYR A CA 1
ATOM 614 C C . TYR A 1 79 ? 7.762 1.026 -7.941 1.00 87.50 79 TYR A C 1
ATOM 616 O O . TYR A 1 79 ? 7.485 1.067 -6.739 1.00 87.50 79 TYR A O 1
ATOM 624 N N . VAL A 1 80 ? 6.858 1.361 -8.871 1.00 88.69 80 VAL A N 1
ATOM 625 C CA . VAL A 1 80 ? 5.472 1.756 -8.544 1.00 88.69 80 VAL A CA 1
ATOM 626 C C . VAL A 1 80 ? 4.751 0.651 -7.769 1.00 88.69 80 VAL A C 1
ATOM 628 O O . VAL A 1 80 ? 4.077 0.923 -6.765 1.00 88.69 80 VAL A O 1
ATOM 631 N N . TYR A 1 81 ? 4.906 -0.600 -8.204 1.00 87.50 81 TYR A N 1
ATOM 632 C CA . TYR A 1 81 ? 4.315 -1.747 -7.526 1.00 87.50 81 TYR A CA 1
ATOM 633 C C . TYR A 1 81 ? 4.869 -1.900 -6.102 1.00 87.50 81 TYR A C 1
ATOM 635 O O . TYR A 1 81 ? 4.104 -2.052 -5.144 1.00 87.50 81 TYR A O 1
ATOM 643 N N . GLN A 1 82 ? 6.186 -1.766 -5.922 1.00 87.38 82 GLN A N 1
ATOM 644 C CA . GLN A 1 82 ? 6.833 -1.818 -4.613 1.00 87.38 82 GLN A CA 1
ATOM 645 C C . GLN A 1 82 ? 6.302 -0.726 -3.672 1.00 87.38 82 GLN A C 1
ATOM 647 O O . GLN A 1 82 ? 5.979 -1.021 -2.516 1.00 87.38 82 GLN A O 1
ATOM 652 N N . LEU A 1 83 ? 6.150 0.513 -4.152 1.00 85.31 83 LEU A N 1
ATOM 653 C CA . LEU A 1 83 ? 5.557 1.608 -3.377 1.00 85.31 83 LEU A CA 1
ATOM 654 C C . LEU A 1 83 ? 4.107 1.307 -2.989 1.00 85.31 83 LEU A C 1
ATOM 656 O O . LEU A 1 83 ? 3.728 1.474 -1.828 1.00 85.31 83 LEU A O 1
ATOM 660 N N . SER A 1 84 ? 3.313 0.793 -3.927 1.00 84.50 84 SER A N 1
ATOM 661 C CA . SER A 1 84 ? 1.916 0.418 -3.688 1.00 84.50 84 SER A CA 1
ATOM 662 C C . SER A 1 84 ? 1.809 -0.692 -2.636 1.00 84.50 84 SER A C 1
ATOM 664 O O . SER A 1 84 ? 1.008 -0.612 -1.702 1.00 84.50 84 SER A O 1
ATOM 666 N N . ARG A 1 85 ? 2.680 -1.702 -2.715 1.00 83.19 85 ARG A N 1
ATOM 667 C CA . ARG A 1 85 ? 2.763 -2.803 -1.747 1.00 83.19 85 ARG A CA 1
ATOM 668 C C . ARG A 1 85 ? 3.201 -2.312 -0.364 1.00 83.19 85 ARG A C 1
ATOM 670 O O . ARG A 1 85 ? 2.631 -2.737 0.642 1.00 83.19 85 ARG A O 1
ATOM 677 N N . ARG A 1 86 ? 4.166 -1.387 -0.287 1.00 79.62 86 ARG A N 1
ATOM 678 C CA . ARG A 1 86 ? 4.576 -0.737 0.974 1.00 79.62 86 ARG A CA 1
ATOM 679 C C . ARG A 1 86 ? 3.436 0.093 1.573 1.00 79.62 86 ARG A C 1
ATOM 681 O O . ARG A 1 86 ? 3.182 -0.009 2.773 1.00 79.62 86 ARG A O 1
ATOM 688 N N . ALA A 1 87 ? 2.703 0.846 0.752 1.00 76.06 87 ALA A N 1
ATOM 689 C CA . ALA A 1 87 ? 1.546 1.622 1.188 1.00 76.06 87 ALA A CA 1
ATOM 690 C C . ALA A 1 87 ? 0.437 0.723 1.764 1.00 76.06 87 ALA A C 1
ATOM 692 O O . ALA A 1 87 ? -0.046 0.994 2.865 1.00 76.06 87 ALA A O 1
ATOM 693 N N . LYS A 1 88 ? 0.107 -0.389 1.088 1.00 74.62 88 LYS A N 1
ATOM 694 C CA . LYS A 1 88 ? -0.836 -1.406 1.590 1.00 74.62 88 LYS A CA 1
ATOM 695 C C . LYS A 1 88 ? -0.379 -1.993 2.931 1.00 74.62 88 LYS A C 1
ATOM 697 O O . LYS A 1 88 ? -1.144 -1.996 3.890 1.00 74.62 88 LYS A O 1
ATOM 702 N N . LYS A 1 89 ? 0.891 -2.407 3.049 1.00 71.94 89 LYS A N 1
ATOM 703 C CA . LYS A 1 89 ? 1.455 -2.911 4.320 1.00 71.94 89 LYS A CA 1
ATOM 704 C C . LYS A 1 89 ? 1.359 -1.882 5.450 1.00 71.94 89 LYS A C 1
ATOM 706 O O . LYS A 1 89 ? 1.103 -2.256 6.590 1.00 71.94 89 LYS A O 1
ATOM 711 N N . ARG A 1 90 ? 1.542 -0.592 5.154 1.00 66.50 90 ARG A N 1
ATOM 712 C CA . ARG A 1 90 ? 1.396 0.481 6.146 1.00 66.50 90 ARG A CA 1
ATOM 713 C C . ARG A 1 90 ? -0.049 0.641 6.609 1.00 66.50 90 ARG A C 1
ATOM 715 O O . ARG A 1 90 ? -0.259 0.863 7.793 1.00 66.50 90 ARG A O 1
ATOM 722 N N . LEU A 1 91 ? -1.025 0.523 5.708 1.00 64.81 91 LEU A N 1
ATOM 723 C CA . LEU A 1 91 ? -2.442 0.555 6.083 1.00 64.81 91 LEU A CA 1
ATOM 724 C C . LEU A 1 91 ? -2.799 -0.598 7.024 1.00 64.81 91 LEU A C 1
ATOM 726 O O . LEU A 1 91 ? -3.464 -0.360 8.023 1.00 64.81 91 LEU A O 1
ATOM 730 N N . LEU A 1 92 ? -2.273 -1.799 6.769 1.00 63.81 92 LEU A N 1
ATOM 731 C CA . LEU A 1 92 ? -2.479 -2.965 7.636 1.00 63.81 92 LEU A CA 1
ATOM 732 C C . LEU A 1 92 ? -1.821 -2.830 9.019 1.00 63.81 92 LEU A C 1
ATOM 734 O O . LEU A 1 92 ? -2.247 -3.481 9.961 1.00 63.81 92 LEU A O 1
ATOM 738 N N . ARG A 1 93 ? -0.787 -1.990 9.164 1.00 64.25 93 ARG A N 1
ATOM 739 C CA . ARG A 1 93 ? -0.159 -1.701 10.466 1.00 64.25 93 ARG A CA 1
ATOM 740 C C . ARG A 1 93 ? -0.901 -0.639 11.278 1.00 64.25 93 ARG A C 1
ATOM 742 O O . ARG A 1 93 ? -0.547 -0.426 12.436 1.00 64.25 93 ARG A O 1
ATOM 749 N N . LYS A 1 94 ? -1.876 0.060 10.689 1.00 66.62 94 LYS A N 1
ATOM 750 C CA . LYS A 1 94 ? -2.665 1.052 11.423 1.00 66.62 94 LYS A CA 1
ATOM 751 C C . LYS A 1 94 ? -3.649 0.331 12.330 1.00 66.62 94 LYS A C 1
ATOM 753 O O . LYS A 1 94 ? -4.530 -0.378 11.851 1.00 66.62 94 LYS A O 1
ATOM 758 N N . ARG A 1 95 ? -3.492 0.558 13.628 1.00 71.00 95 ARG A N 1
ATOM 759 C CA . ARG A 1 95 ? -4.415 0.102 14.660 1.00 71.00 95 ARG A CA 1
ATOM 760 C C . ARG A 1 95 ? -5.408 1.211 14.966 1.00 71.00 95 ARG A C 1
ATOM 762 O O . ARG A 1 95 ? -5.071 2.394 14.947 1.00 71.00 95 ARG A O 1
ATOM 769 N N . TRP A 1 96 ? -6.644 0.829 15.228 1.00 70.62 96 TRP A N 1
ATOM 770 C CA . TRP A 1 96 ? -7.710 1.743 15.606 1.00 70.62 96 TRP A CA 1
ATOM 771 C C . TRP A 1 96 ? -8.164 1.405 17.017 1.00 70.62 96 TRP A C 1
ATOM 773 O O . TRP A 1 96 ? -8.267 0.238 17.372 1.00 70.62 96 TRP A O 1
ATOM 783 N N . LEU A 1 97 ? -8.430 2.422 17.824 1.00 70.50 97 LEU A N 1
ATOM 784 C CA . LEU A 1 97 ? -9.074 2.267 19.116 1.00 70.50 97 LEU A CA 1
ATOM 785 C C . LEU A 1 97 ? -10.559 2.544 18.965 1.00 70.50 97 LEU A C 1
ATOM 787 O O . LEU A 1 97 ? -10.971 3.619 18.531 1.00 70.50 97 LEU A O 1
ATOM 791 N N . LEU A 1 98 ? -11.353 1.557 19.342 1.00 72.06 98 LEU A N 1
ATOM 792 C CA . LEU A 1 98 ? -12.797 1.636 19.415 1.00 72.06 98 LEU A CA 1
ATOM 793 C C . LEU A 1 98 ? -13.201 1.860 20.870 1.00 72.06 98 LEU A C 1
ATOM 795 O O . LEU A 1 98 ? -12.860 1.051 21.733 1.00 72.06 98 LEU A O 1
ATOM 799 N N . ARG A 1 99 ? -13.940 2.936 21.153 1.00 69.88 99 ARG A N 1
ATOM 800 C CA . ARG A 1 99 ? -14.541 3.143 22.478 1.00 69.88 99 ARG A CA 1
ATOM 801 C C . ARG A 1 99 ? -15.723 2.189 22.665 1.00 69.88 99 ARG A C 1
ATOM 803 O O . ARG A 1 99 ? -16.661 2.218 21.874 1.00 69.88 99 ARG A O 1
ATOM 810 N N . LEU A 1 100 ? -15.710 1.393 23.733 1.00 68.00 100 LEU A N 1
ATOM 811 C CA . LEU A 1 100 ? -16.847 0.560 24.119 1.00 68.00 100 LEU A CA 1
ATOM 812 C C . LEU A 1 100 ? -17.960 1.449 24.687 1.00 68.00 100 LEU A C 1
ATOM 814 O O . LEU A 1 100 ? -17.814 2.047 25.754 1.00 68.00 100 LEU A O 1
ATOM 818 N N . SER A 1 101 ? -19.062 1.559 23.947 1.00 62.44 101 SER A N 1
ATOM 819 C CA . SER A 1 101 ? -20.314 2.191 24.371 1.00 62.44 101 SER A CA 1
ATOM 820 C C . SER A 1 101 ? -21.368 1.120 24.692 1.00 62.44 101 SER A C 1
ATOM 822 O O . SER A 1 101 ? -21.140 -0.069 24.478 1.00 62.44 101 SER A O 1
ATOM 824 N N . HIS A 1 102 ? -22.512 1.525 25.253 1.00 57.66 102 HIS A N 1
ATOM 825 C CA . HIS A 1 102 ? -23.546 0.647 25.830 1.00 57.66 102 HIS A CA 1
ATOM 826 C C . HIS A 1 102 ? -24.000 -0.518 24.915 1.00 57.66 102 HIS A C 1
ATOM 828 O O . HIS A 1 102 ? -24.408 -1.568 25.405 1.00 57.66 102 HIS A O 1
ATOM 834 N N . GLU A 1 103 ? -23.892 -0.372 23.593 1.00 57.94 103 GLU A N 1
ATOM 835 C CA . GLU A 1 103 ? -24.258 -1.402 22.607 1.00 57.94 103 GLU A CA 1
ATOM 836 C C . GLU A 1 103 ? -23.128 -2.424 22.344 1.00 57.94 103 GLU A C 1
ATOM 838 O O . GLU A 1 103 ? -23.387 -3.605 22.102 1.00 57.94 103 GLU A O 1
ATOM 843 N N . LEU A 1 104 ? -21.870 -2.011 22.519 1.00 58.91 104 LEU A N 1
ATOM 844 C CA . LEU A 1 104 ? -20.644 -2.807 22.380 1.00 58.91 104 LEU A CA 1
ATOM 845 C C . LEU A 1 104 ? -20.075 -3.157 23.766 1.00 58.91 104 LEU A C 1
ATOM 847 O O . LEU A 1 104 ? -18.916 -2.907 24.078 1.00 58.91 104 LEU A O 1
ATOM 851 N N . ALA A 1 105 ? -20.911 -3.729 24.634 1.00 55.59 105 ALA A N 1
ATOM 852 C CA . ALA A 1 105 ? -20.596 -3.916 26.054 1.00 55.59 105 ALA A CA 1
ATOM 853 C C . ALA A 1 105 ? -19.417 -4.874 26.354 1.00 55.59 105 ALA A C 1
ATOM 855 O O . ALA A 1 105 ? -18.948 -4.937 27.494 1.00 55.59 105 ALA A O 1
ATOM 856 N N . THR A 1 106 ? -18.941 -5.666 25.386 1.00 62.59 106 THR A N 1
ATOM 857 C CA . THR A 1 106 ? -17.933 -6.713 25.630 1.00 62.59 106 THR A CA 1
ATOM 858 C C . THR A 1 106 ? -17.080 -6.968 24.388 1.00 62.59 106 THR A C 1
ATOM 860 O O . THR A 1 106 ? -17.600 -7.007 23.274 1.00 62.59 106 THR A O 1
ATOM 863 N N . ALA A 1 107 ? -15.776 -7.189 24.584 1.00 62.31 107 ALA A N 1
ATOM 864 C CA . ALA A 1 107 ? -14.818 -7.502 23.517 1.00 62.31 107 ALA A CA 1
ATOM 865 C C . ALA A 1 107 ? -15.185 -8.766 22.709 1.00 62.31 107 ALA A C 1
ATOM 867 O O . ALA A 1 107 ? -14.788 -8.892 21.556 1.00 62.31 107 ALA A O 1
ATOM 868 N N . GLU A 1 108 ? -15.992 -9.661 23.282 1.00 67.06 108 GLU A N 1
ATOM 869 C CA . GLU A 1 108 ? -16.507 -10.876 22.635 1.00 67.06 108 GLU A CA 1
ATOM 870 C C . GLU A 1 108 ? -17.496 -10.565 21.503 1.00 67.06 108 GLU A C 1
ATOM 872 O O . GLU A 1 108 ? -17.412 -11.159 20.434 1.00 67.06 108 GLU A O 1
ATOM 877 N N . LYS A 1 109 ? -18.366 -9.557 21.665 1.00 67.38 109 LYS A N 1
ATOM 878 C CA . LYS A 1 109 ? -19.267 -9.124 20.581 1.00 67.38 109 LYS A CA 1
ATOM 879 C C . LYS A 1 109 ? -18.492 -8.524 19.413 1.00 67.38 109 LYS A C 1
ATOM 881 O O . LYS A 1 109 ? -18.843 -8.731 18.259 1.00 67.38 109 LYS A O 1
ATOM 886 N N . ILE A 1 110 ? -17.410 -7.807 19.712 1.00 66.44 110 ILE A N 1
ATOM 887 C CA . ILE A 1 110 ? -16.503 -7.286 18.683 1.00 66.44 110 ILE A CA 1
ATOM 888 C C . ILE A 1 110 ? -15.790 -8.437 17.980 1.00 66.4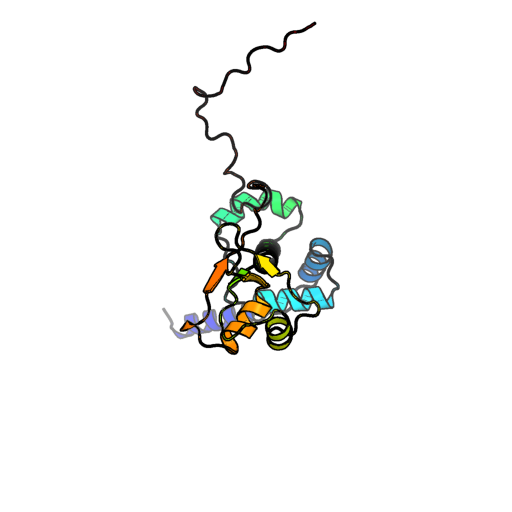4 110 ILE A C 1
ATOM 890 O O . ILE A 1 110 ? -15.624 -8.386 16.768 1.00 66.44 110 ILE A O 1
ATOM 894 N N . GLN A 1 111 ? -15.414 -9.490 18.708 1.00 69.94 111 GLN A N 1
ATOM 895 C CA . GLN A 1 111 ? -14.819 -10.682 18.116 1.00 69.94 111 GLN A CA 1
ATOM 896 C C . GLN A 1 111 ? -15.780 -11.389 17.149 1.00 69.94 111 GLN A C 1
ATOM 898 O O . GLN A 1 111 ? -15.357 -11.761 16.055 1.00 69.94 111 GLN A O 1
ATOM 903 N N . GLU A 1 112 ? -17.052 -11.541 17.526 1.00 66.19 112 GLU A N 1
ATOM 904 C CA . GLU A 1 112 ? -18.082 -12.14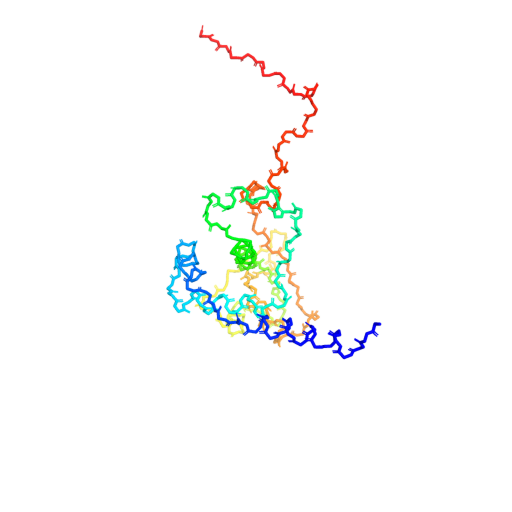0 16.668 1.00 66.19 112 GLU A CA 1
ATOM 905 C C . GLU A 1 112 ? -18.342 -11.301 15.411 1.00 66.19 112 GLU A C 1
ATOM 907 O O . GLU A 1 112 ? -18.331 -11.844 14.309 1.00 66.19 112 GLU A O 1
ATOM 912 N N . ILE A 1 113 ? -18.511 -9.983 15.562 1.00 66.31 113 ILE A N 1
ATOM 913 C CA . ILE A 1 113 ? -18.809 -9.065 14.448 1.00 66.31 113 ILE A CA 1
ATOM 914 C C . ILE A 1 113 ? -17.617 -8.940 13.494 1.00 66.31 113 ILE A C 1
ATOM 916 O O . ILE A 1 113 ? -17.785 -8.903 12.278 1.00 66.31 113 ILE A O 1
ATOM 920 N N . ALA A 1 114 ? -16.401 -8.877 14.032 1.00 64.12 114 ALA A N 1
ATOM 921 C CA . ALA A 1 114 ? -15.191 -8.701 13.239 1.00 64.12 114 ALA A CA 1
ATOM 922 C C . ALA A 1 114 ? -14.551 -10.021 12.780 1.00 64.12 114 ALA A C 1
ATOM 924 O O . ALA A 1 114 ? -13.483 -9.986 12.167 1.00 64.12 114 ALA A O 1
ATOM 925 N N . HIS A 1 115 ? -15.155 -11.172 13.105 1.00 64.50 115 HIS A N 1
ATOM 926 C CA . HIS A 1 115 ? -14.599 -12.507 12.855 1.00 64.50 115 HIS A CA 1
ATOM 927 C C . HIS A 1 115 ? -13.118 -12.636 13.268 1.00 64.50 115 HIS A C 1
ATOM 929 O O . HIS A 1 115 ? -12.307 -13.257 12.577 1.00 64.50 115 HIS A O 1
ATOM 935 N N . LEU A 1 116 ? -12.743 -12.021 14.395 1.00 63.38 116 LEU A N 1
ATOM 936 C CA . LEU A 1 116 ? -11.355 -12.009 14.856 1.00 63.38 116 LEU A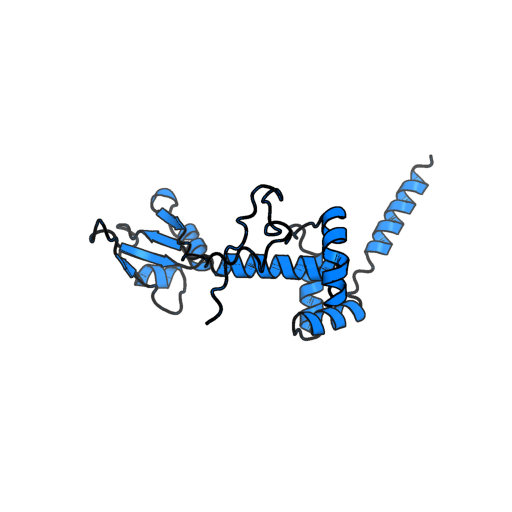 CA 1
ATOM 937 C C . LEU A 1 116 ? -10.980 -13.384 15.449 1.00 63.38 116 LEU A C 1
ATOM 939 O O . LEU A 1 116 ? -11.711 -13.917 16.290 1.00 63.38 116 LEU A O 1
ATOM 943 N N . PRO A 1 117 ? -9.819 -13.961 15.081 1.00 59.56 117 PRO A N 1
ATOM 944 C CA . PRO A 1 117 ? -9.380 -15.265 15.586 1.00 59.56 117 PRO A CA 1
ATOM 945 C C . PRO A 1 117 ? -8.990 -15.235 17.073 1.00 59.56 117 PRO A C 1
ATOM 947 O O . PRO A 1 117 ? -8.962 -16.272 17.729 1.00 59.56 117 PRO A O 1
ATOM 950 N N . THR A 1 118 ? -8.702 -14.051 17.616 1.00 62.47 118 THR A N 1
ATOM 951 C CA . THR A 1 118 ? -8.360 -13.831 19.025 1.00 62.47 118 THR A CA 1
ATOM 952 C C . THR A 1 118 ? -9.106 -12.613 19.563 1.00 62.47 118 THR A C 1
ATOM 954 O O . THR A 1 118 ? -9.205 -11.620 18.837 1.00 62.47 118 THR A O 1
ATOM 957 N N . PRO A 1 119 ? -9.579 -12.639 20.823 1.00 57.56 119 PRO A N 1
ATOM 958 C CA . PRO A 1 119 ? -10.254 -11.497 21.421 1.00 57.56 119 PRO A CA 1
ATOM 959 C C . PRO A 1 119 ? -9.297 -10.295 21.482 1.00 57.56 119 PRO A C 1
ATOM 961 O O . PRO A 1 119 ? -8.154 -10.440 21.937 1.00 57.56 119 PRO A O 1
ATOM 964 N N . PRO A 1 120 ? -9.723 -9.115 21.004 1.00 66.06 120 PRO A N 1
ATOM 965 C CA . PRO A 1 120 ? -8.859 -7.947 20.949 1.00 66.06 120 PRO A CA 1
ATOM 966 C C . PRO A 1 120 ? -8.529 -7.420 22.353 1.00 66.06 120 PRO A C 1
ATOM 968 O O . PRO A 1 120 ? -9.302 -7.567 23.303 1.00 66.06 120 PRO A O 1
ATOM 971 N N . ARG A 1 121 ? -7.351 -6.801 22.494 1.00 65.19 121 ARG A N 1
ATOM 972 C CA . ARG A 1 121 ? -6.887 -6.249 23.774 1.00 65.19 121 ARG A CA 1
ATOM 973 C C . ARG A 1 121 ? -7.782 -5.092 24.208 1.00 65.19 121 ARG A C 1
ATOM 975 O O . ARG A 1 121 ? -7.980 -4.140 23.455 1.00 65.19 121 ARG A O 1
ATOM 982 N N . ILE A 1 122 ? -8.267 -5.176 25.444 1.00 69.25 122 ILE A N 1
ATOM 983 C CA . ILE A 1 122 ? -8.990 -4.091 26.104 1.00 69.25 122 ILE A CA 1
ATOM 984 C C . ILE A 1 122 ? -7.953 -3.157 26.726 1.00 69.25 122 ILE A C 1
ATOM 986 O O . ILE A 1 122 ? -7.148 -3.587 27.554 1.00 69.25 122 ILE A O 1
ATOM 990 N N . LEU A 1 123 ? -7.978 -1.891 26.326 1.00 65.38 123 LEU A N 1
ATOM 991 C CA . LEU A 1 123 ? -7.223 -0.815 26.954 1.00 65.38 123 LEU A CA 1
ATOM 992 C C . LEU A 1 123 ? -8.165 -0.009 27.848 1.00 65.38 123 LEU A C 1
ATOM 994 O O . LEU A 1 123 ? -9.325 0.220 27.506 1.00 65.38 123 LEU A O 1
ATOM 998 N N . LEU A 1 124 ? -7.677 0.392 29.014 1.00 69.38 124 LEU A N 1
ATOM 999 C CA . LEU A 1 124 ? -8.391 1.285 29.921 1.00 69.38 124 LEU A CA 1
ATOM 1000 C C . LEU A 1 124 ? -7.871 2.702 29.699 1.00 69.38 124 LEU A C 1
ATOM 1002 O O . LEU A 1 124 ? -6.679 2.872 29.447 1.00 69.38 124 LEU A O 1
ATOM 1006 N N . ASP A 1 125 ? -8.759 3.689 29.772 1.00 65.62 125 ASP A N 1
ATOM 1007 C CA . ASP A 1 125 ? -8.339 5.089 29.786 1.00 65.62 125 ASP A CA 1
ATOM 1008 C C . ASP A 1 125 ? -7.544 5.387 31.071 1.00 65.62 125 ASP A C 1
ATOM 1010 O O . ASP A 1 125 ? -7.897 4.899 32.150 1.00 65.62 125 ASP A O 1
ATOM 1014 N N . GLU A 1 126 ? -6.476 6.179 30.963 1.00 63.78 126 GLU A N 1
ATOM 1015 C CA . GLU A 1 126 ? -5.680 6.608 32.120 1.00 63.78 126 GLU A CA 1
ATOM 1016 C C . GLU A 1 126 ? -6.417 7.669 32.949 1.00 63.78 126 GLU A C 1
ATOM 1018 O O . GLU A 1 126 ? -6.220 7.731 34.164 1.00 63.78 126 GLU A O 1
ATOM 1023 N N . GLN A 1 127 ? -7.276 8.487 32.323 1.00 60.38 127 GLN A N 1
ATOM 1024 C CA . GLN A 1 127 ? -8.056 9.508 33.029 1.00 60.38 127 GLN A CA 1
ATOM 1025 C C . GLN A 1 127 ? -9.370 8.971 33.617 1.00 60.38 127 GLN A C 1
ATOM 1027 O O . GLN A 1 127 ? -9.723 9.351 34.732 1.00 60.38 127 GLN A O 1
ATOM 1032 N N . ASP A 1 128 ? -10.071 8.080 32.908 1.00 58.78 128 ASP A N 1
ATOM 1033 C CA . ASP A 1 128 ? -11.394 7.580 33.302 1.00 58.78 128 ASP A CA 1
ATOM 1034 C C . ASP A 1 128 ? -11.486 6.041 33.203 1.00 58.78 128 ASP A C 1
ATOM 1036 O O . ASP A 1 128 ? -11.781 5.499 32.134 1.00 58.78 128 ASP A O 1
ATOM 1040 N N . PRO A 1 129 ? -11.370 5.286 34.316 1.00 63.16 129 PRO A N 1
ATOM 1041 C CA . PRO A 1 129 ? -11.383 3.813 34.296 1.00 63.16 129 PRO A CA 1
ATOM 1042 C C . PRO A 1 129 ? -12.735 3.205 33.875 1.00 63.16 129 PRO A C 1
ATOM 1044 O O . PRO A 1 129 ? -12.860 1.992 33.686 1.00 63.16 129 PRO A O 1
ATOM 1047 N N . THR A 1 130 ? -13.766 4.041 33.740 1.00 64.25 130 THR A N 1
ATOM 1048 C CA . THR A 1 130 ? -15.097 3.665 33.250 1.00 64.25 130 THR A CA 1
ATOM 1049 C C . THR A 1 130 ? -15.120 3.517 31.727 1.00 64.25 130 THR A C 1
ATOM 1051 O O . THR A 1 130 ? -15.988 2.828 31.188 1.00 64.25 130 THR A O 1
ATOM 1054 N N . ILE A 1 131 ? -14.176 4.145 31.018 1.00 65.38 131 ILE A N 1
ATOM 1055 C CA . ILE A 1 131 ? -14.087 4.096 29.562 1.00 65.38 131 ILE A CA 1
ATOM 1056 C C . ILE A 1 131 ? -13.114 2.986 29.171 1.00 65.38 131 ILE A C 1
ATOM 1058 O O . ILE A 1 131 ? -11.944 2.974 29.547 1.00 65.38 131 ILE A O 1
ATOM 1062 N N . ARG A 1 132 ? -13.627 2.025 28.405 1.00 70.50 132 ARG A N 1
ATOM 1063 C CA . ARG A 1 132 ? -12.853 0.905 27.876 1.00 70.50 132 ARG A CA 1
ATOM 1064 C C . ARG A 1 132 ? -12.686 1.090 26.379 1.00 70.50 132 ARG A C 1
ATOM 1066 O O . ARG A 1 132 ? -13.656 1.378 25.678 1.00 70.50 132 ARG A O 1
ATOM 1073 N N . PHE A 1 133 ? -11.475 0.887 25.896 1.00 72.38 133 PHE A N 1
ATOM 1074 C CA . PHE A 1 133 ? -11.138 0.890 24.485 1.00 72.38 133 PHE A CA 1
ATOM 1075 C C . PHE A 1 133 ? -10.745 -0.508 24.032 1.00 72.38 133 PHE A C 1
ATOM 1077 O O . PHE A 1 133 ? -10.260 -1.319 24.817 1.00 72.38 133 PHE A O 1
ATOM 1084 N N . VAL A 1 134 ? -10.945 -0.789 22.753 1.00 71.81 134 VAL A N 1
ATOM 1085 C CA . VAL A 1 134 ? -10.518 -2.031 22.114 1.00 71.81 134 VAL A CA 1
ATOM 1086 C C . VAL A 1 134 ? -9.658 -1.692 20.914 1.00 71.81 134 VAL A C 1
ATOM 1088 O O . VAL A 1 134 ? -10.024 -0.833 20.115 1.00 71.81 134 VAL A O 1
ATOM 1091 N N . GLU A 1 135 ? -8.510 -2.352 20.798 1.00 72.69 135 GLU A N 1
ATOM 1092 C CA . GLU A 1 135 ? -7.634 -2.221 19.638 1.00 72.69 135 GLU A CA 1
ATOM 1093 C C . GLU A 1 135 ? -8.121 -3.123 18.495 1.00 72.69 135 GLU A C 1
ATOM 1095 O O . GLU A 1 135 ? -8.299 -4.327 18.675 1.00 72.69 135 GLU A O 1
ATOM 1100 N N . VAL A 1 136 ? -8.355 -2.533 17.325 1.00 70.94 136 VAL A N 1
ATOM 1101 C CA . VAL A 1 136 ? -9.023 -3.159 16.182 1.00 70.94 136 VAL A CA 1
ATOM 1102 C C . VAL A 1 136 ? -8.250 -2.867 14.888 1.00 70.94 136 VAL A C 1
ATOM 1104 O O . VAL A 1 136 ? -7.754 -1.756 14.680 1.00 70.94 136 VAL A O 1
ATOM 1107 N N . ASP A 1 137 ? -8.150 -3.867 14.008 1.00 72.25 137 ASP A N 1
ATOM 1108 C CA . ASP A 1 137 ? -7.531 -3.749 12.679 1.00 72.25 137 ASP A CA 1
ATOM 1109 C C 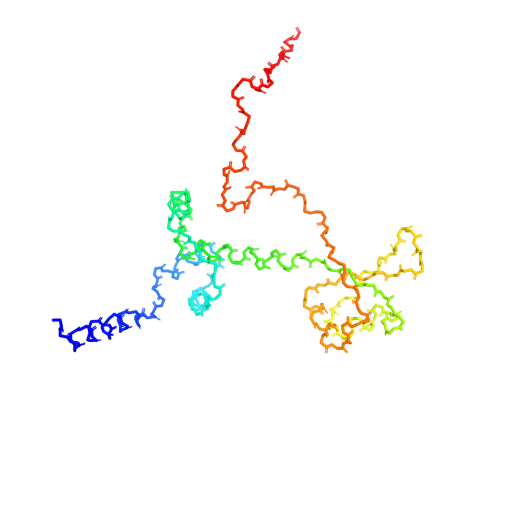. ASP A 1 137 ? -8.480 -3.109 11.647 1.00 72.25 137 ASP A C 1
ATOM 1111 O O . ASP A 1 137 ? -9.683 -2.992 11.869 1.00 72.25 137 ASP A O 1
ATOM 1115 N N . ILE A 1 138 ? -7.963 -2.728 10.471 1.00 70.25 138 ILE A N 1
ATOM 1116 C CA . ILE A 1 138 ? -8.758 -2.058 9.423 1.00 70.25 138 ILE A CA 1
ATOM 1117 C C . ILE A 1 138 ? -9.934 -2.904 8.904 1.00 70.25 138 ILE A C 1
ATOM 1119 O O . ILE A 1 138 ? -11.017 -2.371 8.696 1.00 70.25 138 ILE A O 1
ATOM 1123 N N . LEU A 1 139 ? -9.748 -4.222 8.766 1.00 71.75 139 LEU A N 1
ATOM 1124 C CA . LEU A 1 139 ? -10.808 -5.140 8.325 1.00 71.75 139 LEU A CA 1
ATOM 1125 C C . LEU A 1 139 ? -11.926 -5.233 9.366 1.00 71.75 139 LEU A C 1
ATOM 1127 O O . LEU A 1 139 ? -13.110 -5.239 9.043 1.00 71.75 139 LEU A O 1
ATOM 1131 N N . ALA A 1 140 ? -11.530 -5.265 10.634 1.00 69.88 140 ALA A N 1
ATOM 1132 C CA . ALA A 1 140 ? -12.451 -5.320 11.749 1.00 69.88 140 ALA A CA 1
ATOM 1133 C C . ALA A 1 140 ? -13.179 -3.977 11.940 1.00 69.88 140 ALA A C 1
ATOM 1135 O O . ALA A 1 140 ? -14.359 -3.968 12.273 1.00 69.88 140 ALA A O 1
ATOM 1136 N N . LYS A 1 141 ? -12.527 -2.847 11.641 1.00 72.25 141 LYS A N 1
ATOM 1137 C CA . LYS A 1 141 ? -13.179 -1.536 11.567 1.00 72.25 141 LYS A CA 1
ATOM 1138 C C . LYS A 1 141 ? -14.294 -1.523 10.513 1.00 72.25 141 LYS A C 1
ATOM 1140 O O . LYS A 1 141 ? -15.409 -1.139 10.846 1.00 72.25 141 LYS A O 1
ATOM 1145 N N . GLU A 1 142 ? -14.010 -1.954 9.283 1.00 73.19 142 GLU A N 1
ATOM 1146 C CA . GLU A 1 142 ? -15.010 -1.984 8.203 1.00 73.19 142 GLU A CA 1
ATOM 1147 C C . GLU A 1 142 ? -16.188 -2.909 8.545 1.00 73.19 142 GLU A C 1
ATOM 1149 O O . GLU A 1 142 ? -17.342 -2.549 8.329 1.00 73.19 142 GLU A O 1
ATOM 1154 N N . ALA A 1 143 ? -15.924 -4.072 9.151 1.00 73.94 143 ALA A N 1
ATOM 1155 C CA . ALA A 1 143 ? -16.979 -4.977 9.611 1.00 73.94 143 ALA A CA 1
ATOM 1156 C C . ALA A 1 143 ? -17.892 -4.334 10.673 1.00 73.94 143 ALA A C 1
ATOM 1158 O O . ALA A 1 143 ? -19.109 -4.511 10.639 1.00 73.94 143 ALA A O 1
ATOM 1159 N N . ILE A 1 144 ? -17.317 -3.555 11.593 1.00 72.81 144 ILE A N 1
ATOM 1160 C CA . ILE A 1 144 ? -18.057 -2.873 12.662 1.00 72.81 144 ILE A CA 1
ATOM 1161 C C . ILE A 1 144 ? -18.849 -1.677 12.115 1.00 72.81 144 ILE A C 1
ATOM 1163 O O . ILE A 1 144 ? -20.004 -1.506 12.494 1.00 72.81 144 ILE A O 1
ATOM 1167 N N . GLU A 1 145 ? -18.275 -0.894 11.195 1.00 74.00 145 GLU A N 1
ATOM 1168 C CA . GLU A 1 145 ? -18.979 0.202 10.504 1.00 74.00 145 GLU A CA 1
ATOM 1169 C C . GLU A 1 145 ? -20.153 -0.306 9.658 1.00 74.00 145 GLU A C 1
ATOM 1171 O O . GLU A 1 145 ? -21.180 0.358 9.570 1.00 74.00 145 GLU A O 1
ATOM 1176 N N . ASN A 1 146 ? -20.037 -1.499 9.069 1.00 72.75 146 ASN A N 1
ATOM 1177 C CA . ASN A 1 146 ? -21.123 -2.102 8.296 1.00 72.75 146 ASN A CA 1
ATOM 1178 C C . ASN A 1 146 ? -22.251 -2.672 9.172 1.00 72.75 146 ASN A C 1
ATOM 1180 O O . ASN A 1 146 ? -23.363 -2.865 8.682 1.00 72.75 146 ASN A O 1
ATOM 1184 N N . CYS A 1 147 ? -21.975 -2.979 10.442 1.00 67.44 147 CYS A N 1
ATOM 1185 C CA . CYS A 1 147 ? -22.923 -3.638 11.340 1.00 67.44 147 CYS A CA 1
ATOM 1186 C C . CYS A 1 147 ? -23.624 -2.672 12.312 1.00 67.44 147 CYS A C 1
ATOM 1188 O O . CYS A 1 147 ? -24.670 -3.024 12.858 1.00 67.44 147 CYS A O 1
ATOM 1190 N N . ILE A 1 148 ? -23.051 -1.492 12.575 1.00 71.50 148 ILE A N 1
ATOM 1191 C CA . ILE A 1 148 ? -23.519 -0.551 13.604 1.00 71.50 148 ILE A CA 1
ATOM 1192 C C . ILE A 1 148 ? -23.612 0.861 13.018 1.00 71.50 148 ILE A C 1
ATOM 1194 O O . ILE A 1 148 ? -22.761 1.277 12.234 1.00 71.50 148 ILE A O 1
ATOM 1198 N N . ASP A 1 149 ? -24.633 1.618 13.427 1.00 62.91 149 ASP A N 1
ATOM 1199 C CA . ASP A 1 149 ? -24.839 2.985 12.958 1.00 62.91 149 ASP A CA 1
ATOM 1200 C C . ASP A 1 149 ? -23.646 3.905 13.297 1.00 62.91 149 ASP A C 1
ATOM 1202 O O . ASP A 1 149 ? -23.173 3.941 14.441 1.00 62.91 149 ASP A O 1
ATOM 1206 N N . PRO A 1 150 ? -23.190 4.741 12.344 1.00 61.91 150 PRO A N 1
ATOM 1207 C CA . PRO A 1 150 ? -21.991 5.571 12.493 1.00 61.91 150 PRO A CA 1
ATOM 1208 C C . PRO A 1 150 ? -22.117 6.644 13.586 1.00 61.91 150 PRO A C 1
ATOM 1210 O O . PRO A 1 150 ? -21.125 7.252 13.977 1.00 61.91 150 PRO A O 1
ATOM 1213 N N . SER A 1 151 ? -23.328 6.900 14.089 1.00 57.72 151 SER A N 1
ATOM 1214 C CA . SER A 1 151 ? -23.591 7.885 15.145 1.00 57.72 151 SER A CA 1
ATOM 1215 C C . SER A 1 151 ? -23.203 7.409 16.548 1.00 57.72 151 SER A C 1
ATOM 1217 O O . SER A 1 151 ? -23.048 8.242 17.439 1.00 57.72 151 SER A O 1
ATOM 1219 N N . THR A 1 152 ? -23.014 6.101 16.749 1.00 59.19 152 THR A N 1
ATOM 1220 C CA . THR A 1 152 ? -22.728 5.514 18.072 1.00 59.19 152 THR A CA 1
ATOM 1221 C C . THR A 1 152 ? -21.249 5.145 18.248 1.00 59.19 152 THR A C 1
ATOM 1223 O O . THR A 1 152 ? -20.822 4.757 19.341 1.00 59.19 152 THR A O 1
ATOM 1226 N N . ILE A 1 153 ? -20.443 5.285 17.188 1.00 63.91 153 ILE A N 1
ATOM 1227 C CA . ILE A 1 153 ? -19.086 4.744 17.127 1.00 63.91 153 ILE A CA 1
ATOM 1228 C C . ILE A 1 153 ? -18.041 5.857 17.075 1.00 63.91 153 ILE A C 1
ATOM 1230 O O . ILE A 1 153 ? -18.018 6.683 16.167 1.00 63.91 153 ILE A O 1
ATOM 1234 N N . TYR A 1 154 ? -17.115 5.830 18.032 1.00 65.75 154 TYR A N 1
ATOM 1235 C CA . TYR A 1 154 ? -15.943 6.699 18.039 1.00 65.75 154 TYR A CA 1
ATOM 1236 C C . TYR A 1 154 ? -14.692 5.863 17.788 1.00 65.75 154 TYR A C 1
ATOM 1238 O O . TYR A 1 154 ? -14.222 5.145 18.676 1.00 65.75 154 TYR A O 1
ATOM 1246 N N . PHE A 1 155 ? -14.162 5.973 16.570 1.00 65.50 155 PHE A N 1
ATOM 1247 C CA . PHE A 1 155 ? -12.863 5.423 16.203 1.00 65.50 155 PHE A CA 1
ATOM 1248 C C . PHE A 1 155 ? -11.774 6.471 16.416 1.00 65.50 155 PHE A C 1
ATOM 1250 O O . PHE A 1 155 ? -11.777 7.530 15.790 1.00 65.50 155 PHE A O 1
ATOM 1257 N N . ILE A 1 156 ? -10.808 6.148 17.266 1.00 69.00 156 ILE A N 1
ATOM 1258 C CA . ILE A 1 156 ? -9.591 6.931 17.452 1.00 69.00 156 ILE A CA 1
ATOM 1259 C C . ILE A 1 156 ? -8.477 6.210 16.704 1.00 69.00 156 ILE A C 1
ATOM 1261 O O . ILE A 1 156 ? -8.293 5.003 16.843 1.00 69.00 156 ILE A O 1
ATOM 1265 N N . ASN A 1 157 ? -7.732 6.932 15.874 1.00 64.62 157 ASN A N 1
ATOM 1266 C CA . ASN A 1 157 ? -6.590 6.341 15.192 1.00 64.62 157 ASN A CA 1
ATOM 1267 C C . ASN A 1 157 ? -5.481 6.106 16.223 1.00 64.62 157 ASN A C 1
ATOM 1269 O O . ASN A 1 157 ? -4.946 7.062 16.783 1.00 64.62 157 ASN A O 1
ATOM 1273 N N . HIS A 1 158 ? -5.153 4.845 16.489 1.00 62.31 158 HIS A N 1
ATOM 1274 C CA . HIS A 1 158 ? -4.064 4.485 17.383 1.00 62.31 158 HIS A CA 1
ATOM 1275 C C . HIS A 1 158 ? -2.821 4.266 16.542 1.00 62.31 158 HIS A C 1
ATOM 1277 O O . HIS A 1 158 ? -2.433 3.150 16.188 1.00 62.31 158 HIS A O 1
ATOM 1283 N N . SER A 1 159 ? -2.185 5.379 16.194 1.00 56.00 159 SER A N 1
ATOM 1284 C CA . SER A 1 159 ? -0.809 5.330 15.738 1.00 56.00 159 SER A CA 1
ATOM 1285 C C . SER A 1 159 ? 0.056 4.952 16.937 1.00 56.00 159 SER A C 1
ATOM 1287 O O . SER A 1 159 ? 0.540 5.831 17.647 1.00 56.00 159 SER A O 1
ATOM 1289 N N . VAL A 1 160 ? 0.243 3.647 17.170 1.00 53.47 160 VAL A N 1
ATOM 1290 C CA . VAL A 1 160 ? 1.404 3.163 17.927 1.00 53.47 160 VAL A CA 1
ATOM 1291 C C . VAL A 1 160 ? 2.597 3.864 17.301 1.00 53.47 160 VAL A C 1
ATOM 1293 O O . VAL A 1 160 ? 2.784 3.727 16.088 1.00 53.47 160 VAL A O 1
ATOM 1296 N N . SER A 1 161 ? 3.296 4.687 18.092 1.00 43.66 161 SER A N 1
ATOM 1297 C CA . SER A 1 161 ? 4.403 5.532 17.646 1.00 43.66 161 SER A CA 1
ATOM 1298 C C . SER A 1 161 ? 5.223 4.788 16.609 1.00 43.66 161 SER A C 1
ATOM 1300 O O . SER A 1 161 ? 5.902 3.811 16.922 1.00 43.66 161 SER A O 1
ATOM 1302 N N . ALA A 1 162 ? 5.122 5.227 15.355 1.00 43.97 162 ALA A N 1
ATOM 1303 C CA . ALA A 1 162 ? 6.128 4.86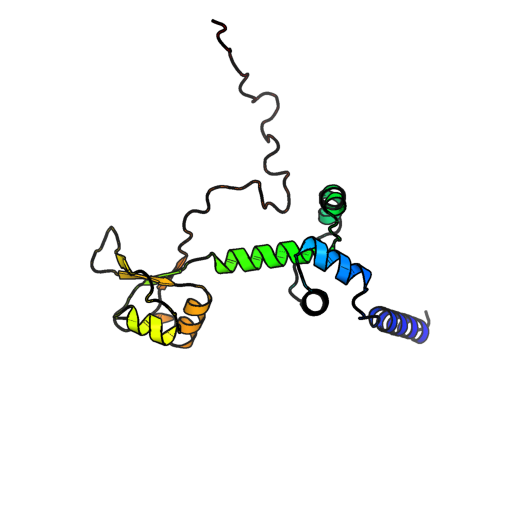5 14.388 1.00 43.97 162 ALA A CA 1
ATOM 1304 C C . ALA A 1 162 ? 7.415 5.446 14.965 1.00 43.97 162 ALA A C 1
ATOM 1306 O O . ALA A 1 162 ? 7.515 6.666 15.124 1.00 43.97 162 ALA A O 1
ATOM 1307 N N . GLU A 1 163 ? 8.361 4.585 15.345 1.00 45.66 163 GLU A N 1
ATOM 1308 C CA . GLU A 1 163 ? 9.741 5.021 15.504 1.00 45.66 163 GLU A CA 1
ATOM 1309 C C . GLU A 1 163 ? 10.054 5.912 14.305 1.00 45.66 163 GLU A C 1
ATOM 1311 O O . GLU A 1 163 ? 9.666 5.596 13.174 1.00 45.66 163 GLU A O 1
ATOM 1316 N N . LEU A 1 164 ? 10.629 7.078 14.584 1.00 45.19 164 LEU A N 1
ATOM 1317 C CA . LEU A 1 164 ? 10.824 8.183 13.656 1.00 45.19 164 LEU A CA 1
ATOM 1318 C C . LEU A 1 164 ? 11.878 7.819 12.586 1.00 45.19 164 LEU A C 1
ATOM 1320 O O . LEU A 1 164 ? 12.874 8.509 12.415 1.00 45.19 164 LEU A O 1
ATOM 1324 N N . ALA A 1 165 ? 11.692 6.714 11.866 1.00 48.38 165 ALA A N 1
ATOM 1325 C CA . ALA A 1 165 ? 12.503 6.262 10.748 1.00 48.38 165 ALA A CA 1
ATOM 1326 C C . ALA A 1 165 ? 12.057 7.020 9.490 1.00 48.38 165 ALA A C 1
ATOM 1328 O O . ALA A 1 165 ? 11.460 6.472 8.564 1.00 48.38 165 ALA A O 1
ATOM 1329 N N . LEU A 1 166 ? 12.299 8.333 9.496 1.00 50.34 166 LEU A N 1
ATOM 1330 C CA . LEU A 1 166 ? 11.984 9.243 8.390 1.00 50.34 166 LEU A CA 1
ATOM 1331 C C . LEU A 1 166 ? 12.804 8.934 7.123 1.00 50.34 166 LEU A C 1
ATOM 1333 O O . LEU A 1 166 ? 12.405 9.334 6.032 1.00 50.34 166 LEU A O 1
ATOM 1337 N N . ALA A 1 167 ? 13.921 8.211 7.254 1.00 48.78 167 ALA A N 1
ATOM 1338 C CA . ALA A 1 167 ? 14.904 8.036 6.188 1.00 48.78 167 ALA A CA 1
ATOM 1339 C C . ALA A 1 167 ? 14.627 6.845 5.251 1.00 48.78 167 ALA A C 1
ATOM 1341 O O . ALA A 1 167 ? 14.792 6.974 4.043 1.00 48.78 167 ALA A O 1
ATOM 1342 N N . ASP A 1 168 ? 14.144 5.707 5.756 1.00 51.56 168 ASP A N 1
ATOM 1343 C CA . ASP A 1 168 ? 14.191 4.456 4.972 1.00 51.56 168 ASP A CA 1
ATOM 1344 C C . ASP A 1 168 ? 13.112 4.351 3.877 1.00 51.56 168 ASP A C 1
ATOM 1346 O O . ASP A 1 168 ? 13.121 3.434 3.051 1.00 51.56 168 ASP A O 1
ATOM 1350 N N . THR A 1 169 ? 12.119 5.248 3.885 1.00 52.00 169 THR A N 1
ATOM 1351 C CA . THR A 1 169 ? 10.908 5.108 3.052 1.00 52.00 169 THR A CA 1
ATOM 1352 C C . THR A 1 169 ? 10.415 6.395 2.396 1.00 52.00 169 THR A C 1
ATOM 1354 O O . THR A 1 169 ? 9.324 6.397 1.816 1.00 52.00 169 THR A O 1
ATOM 1357 N N . CYS A 1 170 ? 11.184 7.484 2.461 1.00 53.22 170 CYS A N 1
ATOM 1358 C CA . CYS A 1 170 ? 10.793 8.718 1.793 1.00 53.22 170 CYS A CA 1
ATOM 1359 C C . CYS A 1 170 ? 10.885 8.543 0.270 1.00 53.22 170 CYS A C 1
ATOM 1361 O O . CYS A 1 170 ? 11.900 8.097 -0.255 1.00 53.22 170 CYS A O 1
ATOM 1363 N N . ILE A 1 171 ? 9.817 8.921 -0.436 1.00 56.81 171 ILE A N 1
ATOM 1364 C CA . ILE A 1 171 ? 9.767 8.936 -1.906 1.00 56.81 171 ILE A CA 1
ATOM 1365 C C . ILE A 1 171 ? 10.838 9.896 -2.457 1.00 56.81 171 ILE A C 1
ATOM 1367 O O . ILE A 1 171 ? 11.397 9.652 -3.514 1.00 56.81 171 ILE A O 1
ATOM 1371 N N . ALA A 1 172 ? 11.190 10.943 -1.708 1.00 55.19 172 ALA A N 1
ATOM 1372 C CA . ALA A 1 172 ? 12.329 11.808 -1.993 1.00 55.19 172 ALA A CA 1
ATOM 1373 C C . ALA A 1 172 ? 13.331 11.736 -0.820 1.00 55.19 172 ALA A C 1
ATOM 1375 O O . ALA A 1 172 ? 13.101 12.379 0.209 1.00 55.19 172 ALA A O 1
ATOM 1376 N N . PRO A 1 173 ? 14.443 10.987 -0.937 1.00 53.47 173 PRO A N 1
ATOM 1377 C CA . PRO A 1 173 ? 15.421 10.824 0.146 1.00 53.47 173 PRO A CA 1
ATOM 1378 C C . PRO A 1 173 ? 16.224 12.105 0.448 1.00 53.47 173 PRO A C 1
ATOM 1380 O O . PRO A 1 173 ? 17.077 12.120 1.329 1.00 53.47 173 PRO A O 1
ATOM 1383 N N . THR A 1 174 ? 15.953 13.208 -0.252 1.00 52.22 174 THR A N 1
ATOM 1384 C CA . THR A 1 174 ? 16.632 14.497 -0.066 1.00 52.22 174 THR A CA 1
ATOM 1385 C C . THR A 1 174 ? 16.214 15.236 1.208 1.00 52.22 174 THR A C 1
ATOM 1387 O O . THR A 1 174 ? 16.928 16.136 1.650 1.00 52.22 174 THR A O 1
ATOM 1390 N N . LEU A 1 175 ? 15.106 14.846 1.848 1.00 51.81 175 LEU A N 1
ATOM 1391 C CA . LEU A 1 175 ? 14.711 15.341 3.172 1.00 51.81 175 LEU A CA 1
ATOM 1392 C C . LEU A 1 175 ? 15.571 14.676 4.259 1.00 51.81 175 LEU A C 1
ATOM 1394 O O . LEU A 1 175 ? 15.168 13.710 4.898 1.00 51.81 175 LEU A O 1
ATOM 1398 N N . GLY A 1 176 ? 16.785 15.194 4.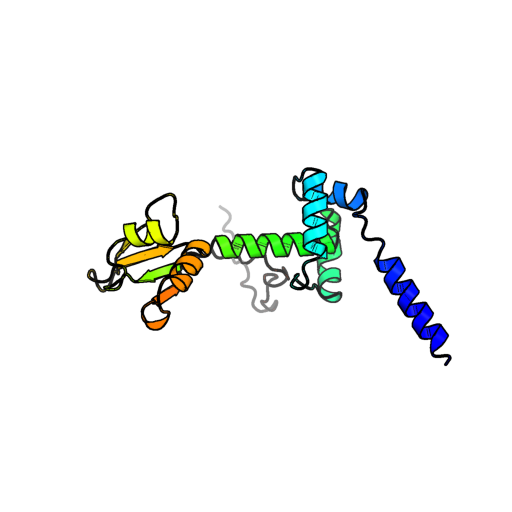433 1.00 52.22 176 GLY A N 1
ATOM 1399 C CA . GLY A 1 176 ? 17.783 14.667 5.371 1.00 52.22 176 GLY A CA 1
ATOM 1400 C C . GLY A 1 176 ? 19.224 15.024 5.005 1.00 52.22 176 GLY A C 1
ATOM 1401 O O . GLY A 1 176 ? 20.111 14.935 5.852 1.00 52.22 176 GLY A O 1
ATOM 1402 N N . LEU A 1 177 ? 19.465 15.491 3.775 1.00 54.50 177 LEU A N 1
ATOM 1403 C CA . LEU A 1 177 ? 20.714 16.157 3.419 1.00 54.50 177 LEU A CA 1
ATOM 1404 C C . LEU A 1 177 ? 20.727 17.523 4.098 1.00 54.50 177 LEU A C 1
ATOM 1406 O O . LEU A 1 177 ? 20.071 18.443 3.625 1.00 54.50 177 LEU A O 1
ATOM 1410 N N . ASP A 1 178 ? 21.409 17.583 5.244 1.00 52.56 178 ASP A N 1
ATOM 1411 C CA . ASP A 1 178 ? 21.818 18.772 5.995 1.00 52.56 178 ASP A CA 1
ATOM 1412 C C . ASP A 1 178 ? 21.280 20.093 5.418 1.00 52.56 178 ASP A C 1
ATOM 1414 O O . ASP A 1 178 ? 21.946 20.787 4.652 1.00 52.56 178 ASP A O 1
ATOM 1418 N N . ALA A 1 179 ? 20.041 20.428 5.785 1.00 55.56 179 ALA A N 1
ATOM 1419 C CA . ALA A 1 179 ? 19.401 21.677 5.385 1.00 55.56 179 ALA A CA 1
ATOM 1420 C C . ALA A 1 179 ? 19.943 22.880 6.181 1.00 55.56 179 ALA A C 1
ATOM 1422 O O . ALA A 1 179 ? 19.369 23.970 6.131 1.00 55.56 179 ALA A O 1
ATOM 1423 N N . THR A 1 180 ? 21.024 22.700 6.953 1.00 60.59 180 THR A N 1
ATOM 1424 C CA . THR A 1 180 ? 21.689 23.815 7.615 1.00 60.59 180 THR A CA 1
ATOM 1425 C C . THR A 1 180 ? 22.612 24.508 6.620 1.00 60.59 180 THR A C 1
ATOM 1427 O O . THR A 1 180 ? 23.447 23.897 5.954 1.00 60.59 180 THR A O 1
ATOM 1430 N N . MET A 1 181 ? 22.450 25.825 6.488 1.00 58.12 181 MET A N 1
ATOM 1431 C CA . MET A 1 181 ? 23.400 26.642 5.734 1.00 58.12 181 MET A CA 1
ATOM 1432 C C . MET A 1 181 ? 24.812 26.420 6.304 1.00 58.12 181 MET A C 1
ATOM 1434 O O . MET A 1 181 ? 24.945 26.350 7.528 1.00 58.12 181 MET A O 1
ATOM 1438 N N . PRO A 1 182 ? 25.876 26.396 5.477 1.00 63.31 182 PRO A N 1
ATOM 1439 C CA . PRO A 1 182 ? 27.247 26.108 5.923 1.00 63.31 182 PRO A CA 1
ATOM 1440 C C . PRO A 1 182 ? 27.709 26.927 7.139 1.00 63.31 182 PRO A C 1
ATOM 1442 O O . PRO A 1 182 ? 28.464 26.440 7.974 1.00 63.31 182 PRO A O 1
ATOM 1445 N N . GLN A 1 183 ? 27.207 28.157 7.264 1.00 67.88 183 GLN A N 1
ATOM 1446 C CA . GLN A 1 183 ? 27.480 29.092 8.360 1.00 67.88 183 GLN A CA 1
ATOM 1447 C C . GLN A 1 183 ? 26.850 28.718 9.719 1.00 67.88 183 GLN A C 1
ATOM 1449 O O . GLN A 1 183 ? 27.208 29.312 10.731 1.00 67.88 183 GLN A O 1
ATOM 1454 N N . HIS A 1 184 ? 25.916 27.763 9.758 1.00 59.81 184 HIS A N 1
ATOM 1455 C CA . HIS A 1 184 ? 25.222 27.309 10.971 1.00 59.81 184 HIS A CA 1
ATOM 1456 C C . HIS A 1 184 ? 25.602 25.887 11.394 1.00 59.81 184 HIS A C 1
ATOM 1458 O O . HIS A 1 184 ? 25.011 25.352 12.333 1.00 59.81 184 HIS A O 1
ATOM 1464 N N . ARG A 1 185 ? 26.601 25.270 10.748 1.00 65.81 185 ARG A N 1
ATOM 1465 C CA . ARG A 1 185 ? 27.141 23.998 11.230 1.00 65.81 185 ARG A CA 1
ATOM 1466 C C . ARG A 1 185 ? 27.813 24.226 12.578 1.00 65.81 185 ARG A C 1
ATOM 1468 O O . ARG A 1 185 ? 28.753 25.012 12.679 1.00 65.81 185 ARG A O 1
ATOM 1475 N N . LEU A 1 186 ? 27.340 23.520 13.606 1.00 59.34 186 LEU A N 1
ATOM 1476 C CA . LEU A 1 186 ? 28.027 23.428 14.890 1.00 59.34 186 LEU A CA 1
ATOM 1477 C C . LEU A 1 186 ? 29.415 22.845 14.615 1.00 59.34 186 LEU A C 1
ATOM 1479 O O . LEU A 1 186 ? 29.557 21.660 14.319 1.00 59.34 186 LEU A O 1
ATOM 1483 N N . SER A 1 187 ? 30.437 23.696 14.643 1.00 55.91 187 SER A N 1
ATOM 1484 C CA . SER A 1 187 ? 31.827 23.279 14.531 1.00 55.91 187 SER A CA 1
ATOM 1485 C C . SER A 1 187 ? 32.091 22.250 15.624 1.00 55.91 187 SER A C 1
ATOM 1487 O O . SER A 1 187 ? 32.024 22.584 16.806 1.00 55.91 187 SER A O 1
ATOM 1489 N N . SER A 1 188 ? 32.332 21.002 15.212 1.00 52.47 188 SER A N 1
ATOM 1490 C CA . SER A 1 188 ? 32.715 19.885 16.076 1.00 52.47 188 SER A CA 1
ATOM 1491 C C . SER A 1 188 ? 33.930 20.294 16.906 1.00 52.47 188 SER A C 1
ATOM 1493 O O . SER A 1 188 ? 35.070 20.206 16.450 1.00 52.47 188 SER A O 1
ATOM 1495 N N . SER A 1 189 ? 33.679 20.792 18.113 1.00 49.00 189 SER A N 1
ATOM 1496 C CA . SER A 1 189 ? 34.717 21.166 19.057 1.00 49.00 189 SER A CA 1
ATOM 1497 C C . SER A 1 189 ? 35.215 19.913 19.765 1.00 49.00 189 SER A C 1
ATOM 1499 O O . SER A 1 189 ? 34.474 19.277 20.507 1.00 49.00 189 SER A O 1
ATOM 1501 N N . ALA A 1 190 ? 36.494 19.633 19.517 1.00 47.66 190 ALA A N 1
ATOM 1502 C CA . ALA A 1 190 ? 37.446 18.959 20.391 1.00 47.66 190 ALA A CA 1
ATOM 1503 C C . ALA A 1 190 ? 37.153 17.502 20.794 1.00 47.66 190 ALA A C 1
ATOM 1505 O O . ALA A 1 190 ? 36.474 17.212 21.773 1.00 47.66 190 ALA A O 1
ATOM 1506 N N . VAL A 1 191 ? 37.843 16.585 20.112 1.00 47.94 191 VAL A N 1
ATOM 1507 C CA . VAL A 1 191 ? 38.343 15.353 20.736 1.00 47.94 191 VAL A CA 1
ATOM 1508 C C . VAL A 1 191 ? 39.430 15.763 21.740 1.00 47.94 191 VAL A C 1
ATOM 1510 O O . VAL A 1 191 ? 40.440 16.318 21.299 1.00 47.94 191 VAL A O 1
ATOM 1513 N N . PRO A 1 192 ? 39.300 15.521 23.057 1.00 44.94 192 PRO A N 1
ATOM 1514 C CA . PRO A 1 192 ? 40.473 15.490 23.911 1.00 44.94 192 PRO A CA 1
ATOM 1515 C C . PRO A 1 192 ? 41.193 14.158 23.657 1.00 44.94 192 PRO A C 1
ATOM 1517 O O . PRO A 1 192 ? 40.658 13.082 23.922 1.00 44.94 192 PRO A O 1
ATOM 1520 N N . ALA A 1 193 ? 42.383 14.238 23.065 1.00 44.34 193 ALA A N 1
ATOM 1521 C CA . ALA A 1 193 ? 43.361 13.152 23.091 1.00 44.34 193 ALA A CA 1
ATOM 1522 C C . ALA A 1 193 ? 43.954 13.042 24.523 1.00 44.34 193 ALA A C 1
ATOM 1524 O O . ALA A 1 193 ? 43.810 14.000 25.285 1.00 44.34 193 ALA A O 1
ATOM 1525 N N . PRO A 1 194 ? 44.536 11.885 24.893 1.00 50.59 194 PRO A N 1
ATOM 1526 C CA . PRO A 1 194 ? 44.533 11.328 26.253 1.00 50.59 194 PRO A CA 1
ATOM 1527 C C . PRO A 1 194 ? 45.266 12.147 27.318 1.00 50.59 194 PRO A C 1
ATOM 1529 O O . PRO A 1 194 ? 46.278 12.803 26.983 1.00 50.59 194 PRO A O 1
#

Mean predicted aligned error: 16.85 Å

pLDDT: mean 70.46, std 13.44, range [43.66, 91.06]

Sequence (194 aa):
MDLLTELESLAQKCETTSSSGVSPLDITSWQTLFDFNASKAEEEITDHRANLNRIAISAEHWATVQIEQEALGHDRESYVYQLSRRAKKRLLRKRWLLRLSHELATAEKIQEIAHLPTPPRILLDEQDPTIRFVEVDILAKEAIENCIDPSTIYFINHSVSAELALADTCIAPTLGLDATMPQHRLSSSAVPAP

Secondary structure (DSSP, 8-state):
--HHHHHHHHHHHHHHHT--PPPHHHHHHHHHHHT--HHHHHHHHHHHHH-TTPPPPPHHHHHHHHHHHHHTT--HHHHHHHHHHHHHHHHHT-EEEEE--TTS-SHHHHHHHTT-SSPPPEEEPSS-TT-EEEEE-HHHHHHHHHHS-TTS--EEEE--------STT-SSTTTTS--S-GGGS---------

Nearest PDB structures (foldseek):
  7vt1-assembly2_B  TM=4.104E-01  e=7.893E-01  Streptomyces albus subsp. albus
  4ro5-assembly1_A  TM=4.561E-01  e=1.738E+00  Chaetomium globosum CBS 148.51
  4rl1-assembly1_A  TM=4.373E-01  e=1.636E+00  Streptomyces avermitilis MA-4680 = NBRC 14893
  7vrs-assembly1_B  TM=4.068E-01  e=1.363E+00  Streptomyces albus subsp. albus
  7vt1-assembly1_A  TM=3.206E-01  e=1.449E+00  Streptomyces albus subsp. albus

Solvent-accessible surface area (backbone atoms only — not comparable to full-atom values): 11879 Å² total; per-residue (Å²): 137,60,70,65,59,56,50,52,54,50,51,53,52,52,56,62,66,61,65,77,62,82,49,72,64,57,29,54,49,40,22,73,74,68,76,38,53,65,72,54,26,46,51,52,50,52,53,55,71,68,42,85,84,55,73,82,78,52,70,70,58,45,65,73,45,41,70,66,36,45,76,74,68,40,49,76,67,56,46,40,49,51,52,50,52,51,51,52,54,53,54,70,68,42,36,29,30,38,56,52,41,91,89,50,76,43,59,64,60,53,21,64,62,37,69,46,96,57,74,50,58,74,42,68,44,92,89,43,80,86,44,40,30,34,53,38,45,60,70,34,47,52,39,45,59,76,74,43,68,77,88,75,62,54,78,44,81,39,72,70,77,71,75,86,68,66,66,89,72,43,93,62,68,68,77,73,63,73,88,62,57,83,92,68,60,79,74,86,77,72,84,83,76,135

Organism: NCBI:txid45151

Foldseek 3Di:
DDPVVVVVVVVVVVVVVVPPDCPQVQLVLCCVLPVDDSVRSRVLLSVLVVDPPFDDDDPVLCVVCVVVQVVVVDDPSNVSSVLVVVVVVVLQPWKKKKKQDPVNPDLVVLCVQLVPPDRFDWDADPVDNVIIIGIDGPSSVVSPPVVDPPVRIDIDTPPPDDPPPVQPRDSDNCVPPPPDDPVPPPPPDDDDDD

Radius of gyration: 25.55 Å; Cα contacts (8 Å, |Δi|>4): 153; chains: 1; bounding box: 69×47×77 Å